Protein AF-A0A6J1BLS9-F1 (afdb_monomer_lite)

InterPro domains:
  IPR009075 Acyl-CoA dehydrogenase/oxidase, C-terminal [PF00441] (68-180)
  IPR036250 Acyl-CoA dehydrogenase-like, C-terminal [SSF47203] (67-180)

pLDDT: mean 87.74, std 16.58, range [29.27, 98.69]

Sequence (228 aa):
GEPALALVALDRAGVTVGPPSGADLRAPVADVTVDGLALDPQAVRTGADVLDHENRAAVAHSLFLDADAVGGASEVIARTVRYCRERSQFGRPIGSFQAIRHRIADASAKVEGARSLLHRSAWGLAAGTAGAEADVVAGRLWSAAAYVSAVQAAVQCHGGMGFTWEQGVHVFYRAALAGRARSAEARSRAALAAHLRSLSADAASPDPTPDGSSSADPELTLVQGGVR

Radius of gyration: 28.01 Å; chains: 1; bounding box: 63×91×64 Å

Organism: NCBI:txid108875

Secondary structure (DSSP, 8-state):
---EEE---TTSTTEEEPPPB-S-TTS-B--EEE-S----GGGEEESHHHHHHHHHHHHHHHHHHHHHHHHHHHHHHHHHHHHHHH-EETTEEGGGSHHHHHHHHHHHHHHHHHHHHHHHHHHHHHHT-TTHHHHHHHHHHHHHHHHHHHHHHHHHHHGGGGGSTTT-HHHHHHHHHHHHHTT-HHHHHHHHHHHHHHHHHHHTSPP---------------PPP---

Foldseek 3Di:
DFDKDADDDCPDPQKDWADWDALQPVDTDTDIGGGPDDDDPVRMDTDPVNVVVVLVVVLVVLLVLLVVLLVLLVVLLVLLCVQQQPDDDPHHRNCPDPVLVVLSVVLVVLSVVLVVLSVVLVVCVVVVHPCSSLSSLVSSLSSLVSLLSSLVSSCVSCPPCSPDVVSPSSSSNSSSVRSNVVSVNVVSVVVSVVVVVVVVVVVPDDDPDPPPPDDDDDDDDDDDDDDD

Structure (mmCIF, N/CA/C/O backbone):
data_AF-A0A6J1BLS9-F1
#
_entry.id   AF-A0A6J1BLS9-F1
#
loop_
_atom_site.group_PDB
_atom_site.id
_atom_site.type_symbol
_atom_site.label_atom_id
_atom_site.label_alt_id
_atom_site.label_comp_id
_atom_site.label_asym_id
_atom_site.label_entity_id
_atom_site.label_seq_id
_atom_site.pdbx_PDB_ins_code
_atom_site.Cartn_x
_atom_site.Cartn_y
_atom_site.Cartn_z
_atom_site.occupancy
_atom_site.B_iso_or_equiv
_atom_site.auth_seq_id
_atom_site.auth_comp_id
_atom_site.auth_asym_id
_atom_site.auth_atom_id
_atom_site.pdbx_PDB_model_num
ATOM 1 N N . GLY A 1 1 ? 28.924 0.816 -19.391 1.00 66.62 1 GLY A N 1
ATOM 2 C CA . GLY A 1 1 ? 28.347 0.011 -20.480 1.00 66.62 1 GLY A CA 1
ATOM 3 C C . GLY A 1 1 ? 27.062 0.662 -20.926 1.00 66.62 1 GLY A C 1
ATOM 4 O O . GLY A 1 1 ? 26.504 1.438 -20.157 1.00 66.62 1 GLY A O 1
ATOM 5 N N . GLU A 1 2 ? 26.631 0.390 -22.150 1.00 85.62 2 GLU A N 1
ATOM 6 C CA . GLU A 1 2 ? 25.301 0.777 -22.629 1.00 85.62 2 GLU A CA 1
ATOM 7 C C . GLU A 1 2 ? 24.214 -0.002 -21.858 1.00 85.62 2 GLU A C 1
ATOM 9 O O . GLU A 1 2 ? 24.472 -1.151 -21.482 1.00 85.62 2 GLU A O 1
ATOM 14 N N . PRO A 1 3 ? 23.037 0.591 -21.572 1.00 88.81 3 PRO A N 1
ATOM 15 C CA . PRO A 1 3 ? 21.921 -0.134 -20.970 1.00 88.81 3 PRO A CA 1
ATOM 16 C C . PRO A 1 3 ? 21.517 -1.338 -21.824 1.00 88.81 3 PRO A C 1
ATOM 18 O O . PRO A 1 3 ? 21.438 -1.243 -23.050 1.00 88.81 3 PRO A O 1
ATOM 21 N N . ALA A 1 4 ? 21.246 -2.463 -21.165 1.00 90.69 4 ALA A N 1
ATOM 22 C CA . ALA A 1 4 ? 20.858 -3.702 -21.819 1.00 90.69 4 ALA A CA 1
ATOM 23 C C . ALA A 1 4 ? 19.775 -4.431 -21.017 1.00 90.69 4 ALA A C 1
ATOM 25 O O . ALA A 1 4 ? 19.802 -4.433 -19.786 1.00 90.69 4 ALA A O 1
ATOM 26 N N . LEU A 1 5 ? 18.845 -5.076 -21.718 1.00 92.06 5 LEU A N 1
ATOM 27 C CA . LEU A 1 5 ? 17.765 -5.871 -21.143 1.00 92.06 5 LEU A CA 1
ATOM 28 C C . LEU A 1 5 ? 17.723 -7.250 -21.804 1.00 92.06 5 LEU A C 1
ATOM 30 O O . LEU A 1 5 ? 17.728 -7.362 -23.029 1.00 92.06 5 LEU A O 1
ATOM 34 N N . ALA A 1 6 ? 17.637 -8.298 -20.991 1.00 91.94 6 ALA A N 1
ATOM 35 C CA . ALA A 1 6 ? 17.496 -9.674 -21.450 1.00 91.94 6 ALA A CA 1
ATOM 36 C C . ALA A 1 6 ? 16.548 -10.451 -20.530 1.00 91.94 6 ALA A C 1
ATOM 38 O O . ALA A 1 6 ? 16.466 -10.180 -19.331 1.00 91.94 6 ALA A O 1
ATOM 39 N N . LEU A 1 7 ? 15.852 -11.440 -21.091 1.00 91.62 7 LEU A N 1
ATOM 40 C CA . LEU A 1 7 ? 15.076 -12.408 -20.318 1.00 91.62 7 LEU A CA 1
ATOM 41 C C . LEU A 1 7 ? 15.958 -13.620 -20.015 1.00 91.62 7 LEU A C 1
ATOM 43 O O . LEU A 1 7 ? 16.478 -14.266 -20.925 1.00 91.62 7 LEU A O 1
ATOM 47 N N . VAL A 1 8 ? 16.123 -13.931 -18.731 1.00 93.62 8 VAL A N 1
ATOM 48 C CA . VAL A 1 8 ? 16.978 -15.025 -18.263 1.00 93.62 8 VAL A CA 1
ATOM 49 C C . VAL A 1 8 ? 16.163 -15.943 -17.359 1.00 93.62 8 VAL A C 1
ATOM 51 O O . VAL A 1 8 ? 15.557 -15.489 -16.392 1.00 93.62 8 VAL A O 1
ATOM 54 N N . ALA A 1 9 ? 16.144 -17.236 -17.682 1.00 92.81 9 ALA A N 1
ATOM 55 C CA . ALA A 1 9 ? 15.527 -18.246 -16.830 1.00 92.81 9 ALA A CA 1
ATOM 56 C C . ALA A 1 9 ? 16.348 -18.428 -15.542 1.00 92.81 9 ALA A C 1
ATOM 58 O O . ALA A 1 9 ? 17.578 -18.481 -15.591 1.00 92.81 9 ALA A O 1
ATOM 59 N N . LEU A 1 10 ? 15.674 -18.508 -14.392 1.00 93.38 10 LEU A N 1
ATOM 60 C CA . LEU A 1 10 ? 16.333 -18.564 -13.079 1.00 93.38 10 LEU A CA 1
ATOM 61 C C . LEU A 1 10 ? 17.048 -19.895 -12.802 1.00 93.38 10 LEU A C 1
ATOM 63 O O . LEU A 1 10 ? 17.897 -19.950 -11.921 1.00 93.38 10 LEU A O 1
ATOM 67 N N . ASP A 1 11 ? 16.713 -20.951 -13.542 1.00 92.50 11 ASP A N 1
ATOM 68 C CA . ASP A 1 11 ? 17.336 -22.278 -13.482 1.00 92.50 11 ASP A CA 1
ATOM 69 C C . ASP A 1 11 ? 18.514 -22.438 -14.462 1.00 92.50 11 ASP A C 1
ATOM 71 O O . ASP A 1 11 ? 19.115 -23.510 -14.564 1.00 92.50 11 ASP A O 1
ATOM 75 N N . ARG A 1 12 ? 18.865 -21.374 -15.194 1.00 93.62 12 ARG A N 1
ATOM 76 C CA . ARG A 1 12 ? 19.952 -21.391 -16.171 1.00 93.62 12 ARG A CA 1
ATOM 77 C C . ARG A 1 12 ? 21.316 -21.469 -15.484 1.00 93.62 12 ARG A C 1
ATOM 79 O O . ARG A 1 12 ? 21.580 -20.777 -14.504 1.00 93.62 12 ARG A O 1
ATOM 86 N N . ALA A 1 13 ? 22.226 -22.254 -16.063 1.00 92.44 13 ALA A N 1
ATOM 87 C CA . ALA A 1 13 ? 23.622 -22.296 -15.629 1.00 92.44 13 ALA A CA 1
ATOM 88 C C . ALA A 1 13 ? 24.245 -20.885 -15.613 1.00 92.44 13 ALA A C 1
ATOM 90 O O . ALA A 1 13 ? 24.070 -20.118 -16.561 1.00 92.44 13 ALA A O 1
ATOM 91 N N . GLY A 1 14 ? 24.961 -20.556 -14.534 1.00 93.00 14 GLY A N 1
ATOM 92 C CA . GLY A 1 14 ? 25.501 -19.213 -14.286 1.00 93.00 14 GLY A CA 1
ATOM 93 C C . GLY A 1 14 ? 24.555 -18.276 -13.523 1.00 93.00 14 GLY A C 1
ATOM 94 O O . GLY A 1 14 ? 24.955 -17.170 -13.171 1.00 93.00 14 GLY A O 1
ATOM 95 N N . VAL A 1 15 ? 23.322 -18.703 -13.219 1.00 96.69 15 VAL A N 1
ATOM 96 C CA . VAL A 1 15 ? 22.393 -17.982 -12.336 1.00 96.69 15 VAL A CA 1
ATOM 97 C C . VAL A 1 15 ? 22.278 -18.723 -11.009 1.00 96.69 15 VAL A C 1
ATOM 99 O O . VAL A 1 15 ? 22.009 -19.919 -10.970 1.00 96.69 15 VAL A O 1
ATOM 102 N N . THR A 1 16 ? 22.480 -18.004 -9.906 1.00 96.50 16 THR A N 1
ATOM 103 C CA . THR A 1 16 ? 22.268 -18.516 -8.548 1.00 96.50 16 THR A CA 1
ATOM 104 C C . THR A 1 16 ? 21.234 -17.658 -7.840 1.00 96.50 16 THR A C 1
ATOM 106 O O . THR A 1 16 ? 21.397 -16.442 -7.738 1.00 96.50 16 THR A O 1
ATOM 109 N N . VAL A 1 17 ? 20.183 -18.295 -7.323 1.00 96.62 17 VAL A N 1
ATOM 110 C CA . VAL A 1 17 ? 19.167 -17.643 -6.490 1.00 96.62 17 VAL A CA 1
ATOM 111 C C . VAL A 1 17 ? 19.426 -18.012 -5.033 1.00 96.62 17 VAL A C 1
ATOM 113 O O . VAL A 1 17 ? 19.456 -19.190 -4.678 1.00 96.62 17 VAL A O 1
ATOM 116 N N . GLY A 1 18 ? 19.644 -17.001 -4.195 1.00 95.69 18 GLY A N 1
ATOM 117 C CA . GLY A 1 18 ? 19.826 -17.168 -2.758 1.00 95.69 18 GLY A CA 1
ATOM 118 C C . GLY A 1 18 ? 18.546 -17.620 -2.040 1.00 95.69 18 GLY A C 1
ATOM 119 O O . GLY A 1 18 ? 17.465 -17.671 -2.634 1.00 95.69 18 GLY A O 1
ATOM 120 N N . PRO A 1 19 ? 18.632 -17.945 -0.739 1.00 95.31 19 PRO A N 1
ATOM 121 C CA . PRO A 1 19 ? 17.454 -18.294 0.043 1.00 95.31 19 PRO A CA 1
ATOM 122 C C . PRO A 1 19 ? 16.461 -17.119 0.106 1.00 95.31 19 PRO A C 1
ATOM 124 O O . PRO A 1 19 ? 16.877 -15.955 0.132 1.00 95.31 19 PRO A O 1
ATOM 127 N N . PRO A 1 20 ? 15.147 -17.397 0.176 1.00 92.25 20 PRO A N 1
ATOM 128 C CA . PRO A 1 20 ? 14.151 -16.350 0.330 1.00 92.25 20 PRO A CA 1
ATOM 129 C C . PRO A 1 20 ? 14.346 -15.607 1.657 1.00 92.25 20 PRO A C 1
ATOM 131 O O . PRO A 1 20 ? 14.598 -16.195 2.709 1.00 92.25 20 PRO A O 1
ATOM 134 N N . SER A 1 21 ? 14.182 -14.295 1.598 1.00 90.31 21 SER A N 1
ATOM 135 C CA . SER A 1 21 ? 14.330 -13.348 2.695 1.00 90.31 21 SER A CA 1
ATOM 136 C C . SER A 1 21 ? 13.234 -12.274 2.622 1.00 90.31 21 SER A C 1
ATOM 138 O O . SER A 1 21 ? 12.336 -12.319 1.775 1.00 90.31 21 SER A O 1
ATOM 140 N N . GLY A 1 22 ? 13.292 -11.292 3.521 1.00 88.12 22 GLY A N 1
ATOM 141 C CA . GLY A 1 22 ? 12.403 -10.133 3.507 1.00 88.12 22 GLY A CA 1
ATOM 142 C C . GLY A 1 22 ? 11.330 -10.141 4.593 1.00 88.12 22 GLY A C 1
ATOM 143 O O . GLY A 1 22 ? 10.953 -11.162 5.169 1.00 88.12 22 GLY A O 1
ATOM 144 N N . ALA A 1 23 ? 10.844 -8.938 4.902 1.00 87.69 23 ALA A N 1
ATOM 145 C CA . ALA A 1 23 ? 9.869 -8.750 5.964 1.00 87.69 23 ALA A CA 1
ATOM 146 C C . ALA A 1 23 ? 8.463 -9.211 5.553 1.00 87.69 23 ALA A C 1
ATOM 148 O O . ALA A 1 23 ? 7.780 -9.786 6.390 1.00 87.69 23 ALA A O 1
ATOM 149 N N . ASP A 1 24 ? 8.010 -9.002 4.315 1.00 91.56 24 ASP A N 1
ATOM 150 C CA . ASP A 1 24 ? 6.664 -9.419 3.889 1.00 91.56 24 ASP A CA 1
ATOM 151 C C . ASP A 1 24 ? 6.616 -10.918 3.573 1.00 91.56 24 ASP A C 1
ATOM 153 O O . ASP A 1 24 ? 7.199 -11.375 2.594 1.00 91.56 24 ASP A O 1
ATOM 157 N N . LEU A 1 25 ? 5.877 -11.677 4.384 1.00 85.56 25 LEU A N 1
ATOM 158 C CA . LEU A 1 25 ? 5.730 -13.126 4.220 1.00 85.56 25 LEU A CA 1
ATOM 159 C C . LEU A 1 25 ? 4.969 -13.524 2.950 1.00 85.56 25 LEU A C 1
ATOM 161 O O . LEU A 1 25 ? 5.080 -14.662 2.510 1.00 85.56 25 LEU A O 1
ATOM 165 N N . ARG A 1 26 ? 4.185 -12.610 2.371 1.00 87.19 26 ARG A N 1
ATOM 166 C CA . ARG A 1 26 ? 3.407 -12.868 1.149 1.00 87.19 26 ARG A CA 1
ATOM 167 C C . ARG A 1 26 ? 4.246 -12.708 -0.117 1.00 87.19 26 ARG A C 1
ATOM 169 O O . ARG A 1 26 ? 3.853 -13.188 -1.173 1.00 87.19 26 ARG A O 1
ATOM 176 N N . ALA A 1 27 ? 5.354 -11.978 -0.014 1.00 87.50 27 ALA A N 1
ATOM 177 C CA . ALA A 1 27 ? 6.182 -11.564 -1.137 1.00 87.50 27 ALA A CA 1
ATOM 178 C C . ALA A 1 27 ? 7.666 -11.647 -0.741 1.00 87.50 27 ALA A C 1
ATOM 180 O O . ALA A 1 27 ? 8.298 -10.597 -0.539 1.00 87.50 27 ALA A O 1
ATOM 181 N N . PRO A 1 28 ? 8.202 -12.875 -0.579 1.00 87.94 28 PRO A N 1
ATOM 182 C CA . PRO A 1 28 ? 9.612 -13.074 -0.275 1.00 87.94 28 PRO A CA 1
ATOM 183 C C . PRO A 1 28 ? 10.488 -12.515 -1.401 1.00 87.94 28 PRO A C 1
ATOM 185 O O . PRO A 1 28 ? 10.100 -12.505 -2.569 1.00 87.94 28 PRO A O 1
ATOM 188 N N . VAL A 1 29 ? 11.678 -12.050 -1.034 1.00 91.12 29 VAL A N 1
ATOM 189 C CA . VAL A 1 29 ? 12.699 -11.548 -1.961 1.00 91.12 29 VAL A CA 1
ATOM 190 C C . VAL A 1 29 ? 13.963 -12.386 -1.825 1.00 91.12 29 VAL A C 1
ATOM 192 O O . VAL A 1 29 ? 14.242 -12.904 -0.749 1.00 91.12 29 VAL A O 1
ATOM 195 N N . ALA A 1 30 ? 14.733 -12.527 -2.894 1.00 93.44 30 ALA A N 1
ATOM 196 C CA . ALA A 1 30 ? 15.986 -13.270 -2.876 1.00 93.44 30 ALA A CA 1
ATOM 197 C C . ALA A 1 30 ? 17.060 -12.493 -3.632 1.00 93.44 30 ALA A C 1
ATOM 199 O O . ALA A 1 30 ? 16.758 -11.819 -4.620 1.00 93.44 30 ALA A O 1
ATOM 200 N N . ASP A 1 31 ? 18.301 -12.616 -3.172 1.00 94.62 31 ASP A N 1
ATOM 201 C CA . ASP A 1 31 ? 19.451 -12.133 -3.922 1.00 94.62 31 ASP A CA 1
ATOM 202 C C . ASP A 1 31 ? 19.682 -13.053 -5.123 1.00 94.62 31 ASP A C 1
ATOM 204 O O . ASP A 1 31 ? 19.670 -14.281 -4.996 1.00 94.62 31 ASP A O 1
ATOM 208 N N . VAL A 1 32 ? 19.885 -12.457 -6.296 1.00 95.38 32 VAL A N 1
ATOM 209 C CA . VAL A 1 32 ? 20.190 -13.182 -7.532 1.00 95.38 32 VAL A CA 1
ATOM 210 C C . VAL A 1 32 ? 21.593 -12.796 -7.969 1.00 95.38 32 VAL A C 1
ATOM 212 O O . VAL A 1 32 ? 21.879 -11.621 -8.193 1.00 95.38 32 VAL A O 1
ATOM 215 N N . THR A 1 33 ? 22.476 -13.784 -8.077 1.00 95.75 33 THR A N 1
ATOM 216 C CA . THR A 1 33 ? 23.830 -13.614 -8.616 1.00 95.75 33 THR A CA 1
ATOM 217 C C . THR A 1 33 ? 23.892 -14.211 -10.011 1.00 95.75 33 THR A C 1
ATOM 219 O O . THR A 1 33 ? 23.430 -15.329 -10.236 1.00 95.75 33 THR A O 1
ATOM 222 N N . VAL A 1 34 ? 24.466 -13.456 -10.943 1.00 95.12 34 VAL A N 1
ATOM 223 C CA . VAL A 1 34 ? 24.703 -13.888 -12.319 1.00 95.12 34 VAL A CA 1
ATOM 224 C C . VAL A 1 34 ? 26.204 -13.822 -12.571 1.00 95.12 34 VAL A C 1
ATOM 226 O O . VAL A 1 34 ? 26.786 -12.743 -12.477 1.00 95.12 34 VAL A O 1
ATOM 229 N N . ASP A 1 35 ? 26.819 -14.962 -12.872 1.00 94.50 35 ASP A N 1
ATOM 230 C CA . ASP A 1 35 ? 28.253 -15.081 -13.139 1.00 94.50 35 ASP A CA 1
ATOM 231 C C . ASP A 1 35 ? 28.509 -16.006 -14.337 1.00 94.50 35 ASP A C 1
ATOM 233 O O . ASP A 1 35 ? 27.868 -17.046 -14.490 1.00 94.50 35 ASP A O 1
ATOM 237 N N . GLY A 1 36 ? 29.419 -15.600 -15.224 1.00 89.88 36 GLY A N 1
ATOM 238 C CA . GLY A 1 36 ? 29.783 -16.365 -16.423 1.00 89.88 36 GLY A CA 1
ATOM 239 C C . GLY A 1 36 ? 28.638 -16.642 -17.411 1.00 89.88 36 GLY A C 1
ATOM 240 O O . GLY A 1 36 ? 28.756 -17.541 -18.244 1.00 89.88 36 GLY A O 1
ATOM 241 N N . LEU A 1 37 ? 27.521 -15.908 -17.337 1.00 91.50 37 LEU A N 1
ATOM 242 C CA . LEU A 1 37 ? 26.350 -16.156 -18.177 1.00 91.50 37 LEU A CA 1
ATOM 243 C C . LEU A 1 37 ? 26.584 -15.697 -19.625 1.00 91.50 37 LEU A C 1
ATOM 245 O O . LEU A 1 37 ? 26.607 -14.502 -19.918 1.00 91.50 37 LEU A O 1
ATOM 249 N N . ALA A 1 38 ? 26.678 -16.655 -20.547 1.00 89.88 38 ALA A N 1
ATOM 250 C CA . ALA A 1 38 ? 26.696 -16.381 -21.979 1.00 89.88 38 ALA A CA 1
ATOM 251 C C . ALA A 1 38 ? 25.265 -16.235 -22.526 1.00 89.88 38 ALA A C 1
ATOM 253 O O . ALA A 1 38 ? 24.444 -17.156 -22.428 1.00 89.88 38 ALA A O 1
ATOM 254 N N . LEU A 1 39 ? 24.980 -15.079 -23.127 1.00 91.19 39 LEU A N 1
ATOM 255 C CA . LEU A 1 39 ? 23.724 -14.780 -23.811 1.00 91.19 39 LEU A CA 1
ATOM 256 C C . LEU A 1 39 ? 23.962 -14.656 -25.316 1.00 91.19 39 LEU A C 1
ATOM 258 O O . LEU A 1 39 ? 25.000 -14.159 -25.747 1.00 91.19 39 LEU A O 1
ATOM 262 N N . ASP A 1 40 ? 22.985 -15.097 -26.105 1.00 90.94 40 ASP A N 1
ATOM 263 C CA . ASP A 1 40 ? 22.945 -14.795 -27.534 1.00 90.94 40 ASP A CA 1
ATOM 264 C C . ASP A 1 40 ? 22.785 -13.271 -27.702 1.00 90.94 40 ASP A C 1
ATOM 266 O O . ASP A 1 40 ? 21.854 -12.715 -27.109 1.00 90.94 40 ASP A O 1
ATOM 270 N N . PRO A 1 41 ? 23.641 -12.579 -28.479 1.00 89.88 41 PRO A N 1
ATOM 271 C CA . PRO A 1 41 ? 23.478 -11.154 -28.756 1.00 89.88 41 PRO A CA 1
ATOM 272 C C . PRO A 1 41 ? 22.086 -10.783 -29.284 1.00 89.88 41 PRO A C 1
ATOM 274 O O . PRO A 1 41 ? 21.600 -9.697 -28.989 1.00 89.88 41 PRO A O 1
ATOM 277 N N . GLN A 1 42 ? 21.409 -11.681 -30.010 1.00 90.25 42 GLN A N 1
ATOM 278 C CA . GLN A 1 42 ? 20.042 -11.453 -30.492 1.00 90.25 42 GLN A CA 1
ATOM 279 C C . GLN A 1 42 ? 18.983 -11.524 -29.380 1.00 90.25 42 GLN A C 1
ATOM 281 O O . GLN A 1 42 ? 17.877 -11.013 -29.548 1.00 90.25 42 GLN A O 1
ATOM 286 N N . ALA A 1 43 ? 19.307 -12.134 -28.237 1.00 89.56 43 ALA A N 1
ATOM 287 C CA . ALA A 1 43 ? 18.442 -12.206 -27.060 1.00 89.56 43 ALA A CA 1
ATOM 288 C C . ALA A 1 43 ? 18.621 -11.012 -26.102 1.00 89.56 43 ALA A C 1
ATOM 290 O O . ALA A 1 43 ? 17.947 -10.947 -25.071 1.00 89.56 43 ALA A O 1
ATOM 291 N N . VAL A 1 44 ? 19.521 -10.076 -2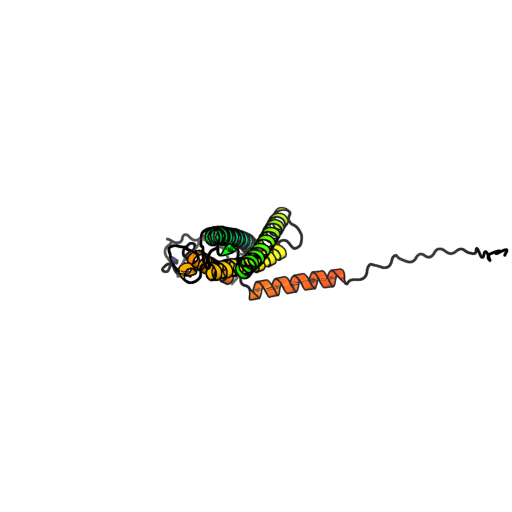6.424 1.00 92.12 44 VAL A N 1
ATOM 292 C CA . VAL A 1 44 ? 19.801 -8.880 -25.627 1.00 92.12 44 VAL A CA 1
ATOM 293 C C . VAL A 1 44 ? 19.307 -7.652 -26.379 1.00 92.12 44 VAL A C 1
ATOM 295 O O . VAL A 1 44 ? 19.730 -7.376 -27.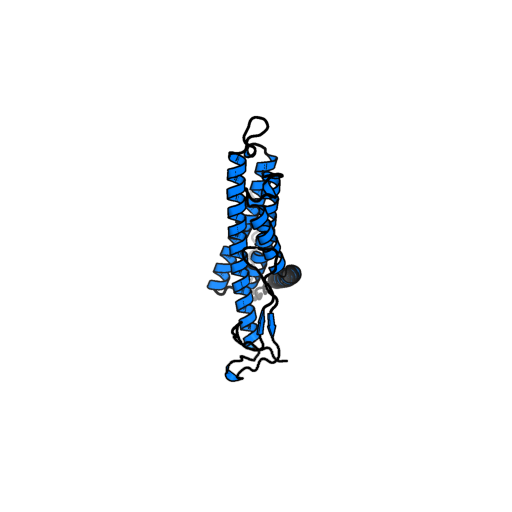498 1.00 92.12 44 VAL A O 1
ATOM 298 N N . ARG A 1 45 ? 18.421 -6.879 -25.750 1.00 90.56 45 ARG A N 1
ATOM 299 C CA . ARG A 1 45 ? 18.055 -5.546 -26.236 1.00 90.56 45 ARG A CA 1
ATOM 300 C C . ARG A 1 45 ? 19.028 -4.529 -25.661 1.00 90.56 45 ARG A C 1
ATOM 302 O O . ARG A 1 45 ? 19.215 -4.502 -24.450 1.00 90.56 45 ARG A O 1
ATOM 309 N N . THR A 1 46 ? 19.609 -3.695 -26.510 1.00 90.69 46 THR A N 1
ATOM 310 C CA . THR A 1 46 ? 20.466 -2.562 -26.134 1.00 90.69 46 THR A CA 1
ATOM 311 C C . THR A 1 46 ? 19.910 -1.286 -26.752 1.00 90.69 46 THR A C 1
ATOM 313 O O . THR A 1 46 ? 19.135 -1.358 -27.705 1.00 90.69 46 THR A O 1
ATOM 316 N N . GLY A 1 47 ? 20.311 -0.130 -26.231 1.00 87.31 47 GLY A N 1
ATOM 317 C CA . GLY A 1 47 ? 19.893 1.163 -26.766 1.00 87.31 47 GLY A CA 1
ATOM 318 C C . GLY A 1 47 ? 19.186 2.045 -25.749 1.00 87.31 47 GLY A C 1
ATOM 319 O O . GLY A 1 47 ? 18.857 1.642 -24.632 1.00 87.31 47 GLY A O 1
ATOM 320 N N . ALA A 1 48 ? 18.940 3.291 -26.152 1.00 81.50 48 ALA A N 1
ATOM 321 C CA . ALA A 1 48 ? 18.240 4.272 -25.327 1.00 81.50 48 ALA A CA 1
ATOM 322 C C . ALA A 1 48 ? 16.764 3.900 -25.062 1.00 81.50 48 ALA A C 1
ATOM 324 O O . ALA A 1 48 ? 16.207 4.311 -24.046 1.00 81.50 48 ALA A O 1
ATOM 325 N N . ASP A 1 49 ? 16.141 3.093 -25.930 1.00 87.62 49 ASP A N 1
ATOM 326 C CA . ASP A 1 49 ? 14.762 2.603 -25.781 1.00 87.62 49 ASP A CA 1
ATOM 327 C C . ASP A 1 49 ? 14.593 1.628 -24.604 1.00 87.62 49 ASP A C 1
ATOM 329 O O . ASP A 1 49 ? 13.488 1.481 -24.073 1.00 87.62 49 ASP A O 1
ATOM 333 N N . VAL A 1 50 ? 15.681 0.983 -24.167 1.00 91.12 50 VAL A N 1
ATOM 334 C CA . VAL A 1 50 ? 15.688 0.098 -22.995 1.00 91.12 50 VAL A CA 1
ATOM 335 C C . VAL A 1 50 ? 15.311 0.865 -21.730 1.00 91.12 50 VAL A C 1
ATOM 337 O O . VAL A 1 50 ? 14.505 0.376 -20.941 1.00 91.12 50 VAL A O 1
ATOM 340 N N . LEU A 1 51 ? 15.836 2.081 -21.558 1.00 88.19 51 LEU A N 1
ATOM 341 C CA . LEU A 1 51 ? 15.541 2.913 -20.388 1.00 88.19 51 LEU A CA 1
ATOM 342 C C . LEU A 1 51 ? 14.083 3.389 -20.374 1.00 88.19 51 LEU A C 1
ATOM 344 O O . LEU A 1 51 ? 13.477 3.459 -19.308 1.00 88.19 51 LEU A O 1
ATOM 348 N N . ASP A 1 52 ? 13.497 3.671 -21.543 1.00 88.19 52 ASP A N 1
ATOM 349 C CA . ASP A 1 52 ? 12.069 4.000 -21.653 1.00 88.19 52 ASP A CA 1
ATOM 350 C C . ASP A 1 52 ? 11.189 2.804 -21.260 1.00 88.19 52 ASP A C 1
ATOM 352 O O . ASP A 1 52 ? 10.257 2.938 -20.463 1.00 88.19 52 ASP A O 1
ATOM 356 N N . HIS A 1 53 ? 11.529 1.603 -21.742 1.00 88.69 53 HIS A N 1
ATOM 357 C CA . HIS A 1 53 ? 10.846 0.374 -21.333 1.00 88.69 53 HIS A CA 1
ATOM 358 C C . HIS A 1 53 ? 10.953 0.125 -19.828 1.00 88.69 53 HIS A C 1
ATOM 360 O O . HIS A 1 53 ? 9.952 -0.216 -19.194 1.00 88.69 53 HIS A O 1
ATOM 366 N N . GLU A 1 54 ? 12.144 0.301 -19.254 1.00 88.12 54 GLU A N 1
ATOM 367 C CA . GLU A 1 54 ? 12.369 0.166 -17.817 1.00 88.12 54 GLU A CA 1
ATOM 368 C C . GLU A 1 54 ? 11.528 1.178 -17.029 1.00 88.12 54 GLU A C 1
ATOM 370 O O . GLU A 1 54 ? 10.847 0.792 -16.076 1.00 88.12 54 GLU A O 1
ATOM 375 N N . ASN A 1 55 ? 11.491 2.444 -17.461 1.00 87.38 55 ASN A N 1
ATOM 376 C CA . ASN A 1 55 ? 10.682 3.477 -16.815 1.00 87.38 55 ASN A CA 1
ATOM 377 C C . ASN A 1 55 ? 9.189 3.124 -16.855 1.00 87.38 55 ASN A C 1
ATOM 379 O O . ASN A 1 55 ? 8.521 3.111 -15.820 1.00 87.38 55 ASN A O 1
ATOM 383 N N . ARG A 1 56 ? 8.665 2.741 -18.024 1.00 89.19 56 ARG A N 1
ATOM 384 C CA . ARG A 1 56 ? 7.259 2.334 -18.174 1.00 89.19 56 ARG A CA 1
ATOM 385 C C . ARG A 1 56 ? 6.911 1.130 -17.300 1.00 89.19 56 ARG A C 1
ATOM 387 O O . ARG A 1 56 ? 5.847 1.111 -16.675 1.00 89.19 56 ARG A O 1
ATOM 394 N N . ALA A 1 57 ? 7.803 0.143 -17.219 1.00 91.12 57 ALA A N 1
ATOM 395 C CA . ALA A 1 57 ? 7.632 -1.010 -16.342 1.00 91.12 57 ALA A CA 1
ATOM 396 C C . ALA A 1 57 ? 7.645 -0.603 -14.859 1.00 91.12 57 ALA A C 1
ATOM 398 O O . ALA A 1 57 ? 6.797 -1.063 -14.092 1.00 91.12 57 ALA A O 1
ATOM 399 N N . ALA A 1 58 ? 8.546 0.294 -14.453 1.00 89.62 58 ALA A N 1
ATOM 400 C CA . ALA A 1 58 ? 8.632 0.803 -13.087 1.00 89.62 58 ALA A CA 1
ATOM 401 C C . ALA A 1 58 ? 7.390 1.617 -12.681 1.00 89.62 58 ALA A C 1
ATOM 403 O O . ALA A 1 58 ? 6.893 1.473 -11.558 1.00 89.62 58 ALA A O 1
ATOM 404 N N . VAL A 1 59 ? 6.848 2.428 -13.593 1.00 92.38 59 VAL A N 1
ATOM 405 C CA . VAL A 1 59 ? 5.603 3.185 -13.395 1.00 92.38 59 VAL A CA 1
ATOM 406 C C . VAL A 1 59 ? 4.415 2.234 -13.240 1.00 92.38 59 VAL A C 1
ATOM 408 O O . VAL A 1 59 ? 3.675 2.330 -12.258 1.00 92.38 59 VAL A O 1
ATOM 411 N N . ALA A 1 60 ? 4.264 1.257 -14.139 1.00 93.25 60 ALA A N 1
ATOM 412 C CA . ALA A 1 60 ? 3.206 0.252 -14.034 1.00 93.25 60 ALA A CA 1
ATOM 413 C C . ALA A 1 60 ? 3.321 -0.561 -12.732 1.00 93.25 60 ALA A C 1
ATOM 415 O O . ALA A 1 60 ? 2.336 -0.749 -12.018 1.00 93.25 60 ALA A O 1
ATOM 416 N N . HIS A 1 61 ? 4.534 -0.988 -12.370 1.00 92.94 61 HIS A N 1
ATOM 417 C CA . HIS A 1 61 ? 4.790 -1.685 -11.113 1.00 92.94 61 HIS A CA 1
ATOM 418 C C . HIS A 1 61 ? 4.417 -0.831 -9.892 1.00 92.94 61 HIS A C 1
ATOM 420 O O . HIS A 1 61 ? 3.786 -1.326 -8.958 1.00 92.94 61 HIS A O 1
ATOM 426 N N . SER A 1 62 ? 4.741 0.463 -9.914 1.00 93.94 62 SER A N 1
ATOM 427 C CA . SER A 1 62 ? 4.395 1.396 -8.838 1.00 93.94 62 SER A CA 1
ATOM 428 C C . SER A 1 62 ? 2.885 1.541 -8.657 1.00 93.94 62 SER A C 1
ATOM 430 O O . SER A 1 62 ? 2.424 1.569 -7.516 1.00 93.94 62 SER A O 1
ATOM 432 N N . LEU A 1 63 ? 2.114 1.551 -9.750 1.00 95.94 63 LEU A N 1
ATOM 433 C CA . LEU A 1 63 ? 0.650 1.542 -9.705 1.00 95.94 63 LEU A CA 1
ATOM 434 C C . LEU A 1 63 ? 0.103 0.251 -9.069 1.00 95.94 63 LEU A C 1
ATOM 436 O O . LEU A 1 63 ? -0.820 0.301 -8.257 1.00 95.94 63 LEU A O 1
ATOM 440 N N . PHE A 1 64 ? 0.683 -0.913 -9.378 1.00 95.44 64 PHE A N 1
ATOM 441 C CA . PHE A 1 64 ? 0.274 -2.171 -8.739 1.00 95.44 64 PHE A CA 1
ATOM 442 C C . PHE A 1 64 ? 0.596 -2.202 -7.241 1.00 95.44 64 PHE A C 1
ATOM 444 O O . PHE A 1 64 ? -0.217 -2.675 -6.446 1.00 95.44 64 PHE A O 1
ATOM 451 N N . LEU A 1 65 ? 1.750 -1.667 -6.833 1.00 94.31 65 LEU A N 1
ATOM 452 C CA . LEU A 1 65 ? 2.092 -1.526 -5.414 1.00 94.31 65 LEU A CA 1
ATOM 453 C C . LEU A 1 65 ? 1.160 -0.548 -4.686 1.00 94.31 65 LEU A C 1
ATOM 455 O O . LEU A 1 65 ? 0.870 -0.747 -3.506 1.00 94.31 65 LEU A O 1
ATOM 459 N N . ASP A 1 66 ? 0.702 0.499 -5.373 1.00 96.38 66 ASP A N 1
ATOM 460 C CA . ASP A 1 66 ? -0.313 1.421 -4.866 1.00 96.38 66 ASP A CA 1
ATOM 461 C C . ASP A 1 66 ? -1.638 0.679 -4.605 1.00 96.38 66 ASP A C 1
ATOM 463 O O . ASP A 1 66 ? -2.183 0.726 -3.499 1.00 96.38 66 ASP A O 1
ATOM 467 N N . ALA A 1 67 ? -2.084 -0.132 -5.568 1.00 97.69 67 ALA A N 1
ATOM 468 C CA . ALA A 1 67 ? -3.273 -0.969 -5.427 1.00 97.69 67 ALA A CA 1
ATOM 469 C C . ALA A 1 67 ? -3.178 -1.995 -4.276 1.00 97.69 67 ALA A C 1
ATOM 471 O O . ALA A 1 67 ? -4.124 -2.094 -3.488 1.00 97.69 67 ALA A O 1
ATOM 472 N N . ASP A 1 68 ? -2.055 -2.717 -4.121 1.00 96.50 68 ASP A N 1
ATOM 473 C CA . ASP A 1 68 ? -1.846 -3.645 -2.985 1.00 96.50 68 ASP A CA 1
ATOM 474 C C . ASP A 1 68 ? -1.897 -2.897 -1.646 1.00 96.50 68 ASP A C 1
ATOM 476 O O . ASP A 1 68 ? -2.533 -3.358 -0.696 1.00 96.50 68 ASP A O 1
ATOM 480 N N . ALA A 1 69 ? -1.294 -1.704 -1.571 1.00 97.50 69 ALA A N 1
ATOM 481 C CA . ALA A 1 69 ? -1.310 -0.896 -0.358 1.00 97.50 69 ALA A CA 1
ATOM 482 C C . ALA A 1 69 ? -2.724 -0.415 0.004 1.00 97.50 69 ALA A C 1
ATOM 484 O O . ALA A 1 69 ? -3.129 -0.536 1.162 1.00 97.50 69 ALA A O 1
ATOM 485 N N . VAL A 1 70 ? -3.499 0.081 -0.966 1.00 98.62 70 VAL A N 1
ATOM 486 C CA . VAL A 1 70 ? -4.898 0.491 -0.751 1.00 98.62 70 VAL A CA 1
ATOM 487 C C . VAL A 1 70 ? -5.753 -0.699 -0.312 1.00 98.62 70 VAL A C 1
ATOM 489 O O . VAL A 1 70 ? -6.521 -0.581 0.648 1.00 98.62 70 VAL A O 1
ATOM 492 N N . GLY A 1 71 ? -5.609 -1.852 -0.969 1.00 98.38 71 GLY A N 1
ATOM 493 C CA . GLY A 1 71 ? -6.338 -3.075 -0.627 1.00 98.38 71 GLY A CA 1
ATOM 494 C C . GLY A 1 71 ? -6.015 -3.569 0.783 1.00 98.38 71 GLY A C 1
ATOM 495 O O . GLY A 1 71 ? -6.918 -3.744 1.604 1.00 98.38 71 GLY A O 1
ATOM 496 N N . GLY A 1 72 ? -4.727 -3.712 1.100 1.00 97.75 72 GLY A N 1
ATOM 497 C CA . GLY A 1 72 ? -4.266 -4.146 2.417 1.00 97.75 72 GLY A CA 1
ATOM 498 C C . GLY A 1 72 ? -4.672 -3.190 3.542 1.00 97.75 72 GLY A C 1
ATOM 499 O O . GLY A 1 72 ? -5.115 -3.633 4.605 1.00 97.75 72 GLY A O 1
ATOM 500 N N . ALA A 1 73 ? -4.594 -1.878 3.302 1.00 98.56 73 ALA A N 1
ATOM 501 C CA . ALA A 1 73 ? -5.018 -0.868 4.266 1.00 98.56 73 ALA A CA 1
ATOM 502 C C . ALA A 1 73 ? -6.537 -0.885 4.504 1.00 98.56 73 ALA A C 1
ATOM 504 O O . ALA A 1 73 ? -6.990 -0.754 5.642 1.00 98.56 73 ALA A O 1
ATOM 505 N N . SER A 1 74 ? -7.326 -1.087 3.445 1.00 98.62 74 SER A N 1
ATOM 506 C CA . SER A 1 74 ? -8.786 -1.204 3.543 1.00 98.62 74 SER A CA 1
ATOM 507 C C . SER A 1 74 ? -9.185 -2.425 4.373 1.00 98.62 74 SER A C 1
ATOM 509 O O . SER A 1 74 ? -10.007 -2.323 5.284 1.00 98.62 74 SER A O 1
ATOM 511 N N . GLU A 1 75 ? -8.559 -3.570 4.102 1.00 98.19 75 GLU A N 1
ATOM 512 C CA . GLU A 1 75 ? -8.859 -4.826 4.787 1.00 98.19 75 GLU A CA 1
ATOM 513 C C . GLU A 1 75 ? -8.484 -4.773 6.274 1.00 98.19 75 GLU A C 1
ATOM 515 O O . GLU A 1 75 ? -9.285 -5.153 7.132 1.00 98.19 75 GLU A O 1
ATOM 520 N N . VAL A 1 76 ? -7.297 -4.254 6.616 1.00 98.00 76 VAL A N 1
ATOM 521 C CA . VAL A 1 76 ? -6.884 -4.165 8.025 1.00 98.00 76 VAL A CA 1
ATOM 522 C C . VAL A 1 76 ? -7.794 -3.218 8.818 1.00 98.00 76 VAL A C 1
ATOM 524 O O . VAL A 1 76 ? -8.131 -3.513 9.968 1.00 98.00 76 VAL A O 1
ATOM 527 N N . ILE A 1 77 ? -8.270 -2.126 8.207 1.00 98.44 77 ILE A N 1
ATOM 528 C CA . ILE A 1 77 ? -9.269 -1.238 8.817 1.00 98.44 77 ILE A CA 1
ATOM 529 C C . ILE A 1 77 ? -10.595 -1.971 9.014 1.00 98.44 77 ILE A C 1
ATOM 531 O O . ILE A 1 77 ? -11.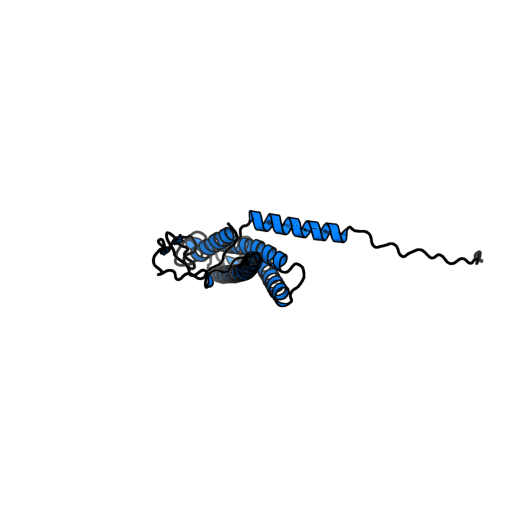138 -1.938 10.118 1.00 98.44 77 ILE A O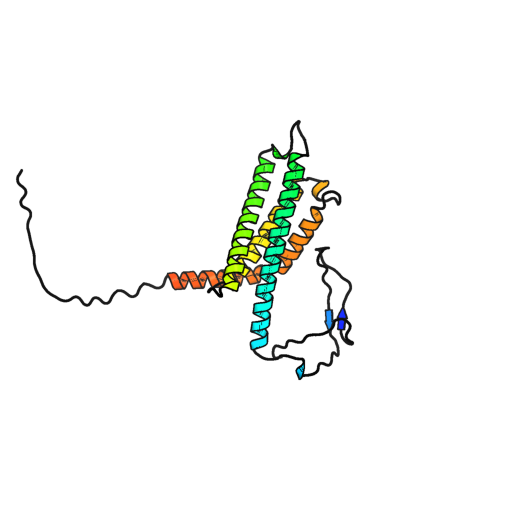 1
ATOM 535 N N . ALA A 1 78 ? -11.095 -2.677 7.997 1.00 98.31 78 ALA A N 1
ATOM 536 C CA . ALA A 1 78 ? -12.356 -3.410 8.084 1.00 98.31 78 ALA A CA 1
ATOM 537 C C . ALA A 1 78 ? -12.335 -4.467 9.203 1.00 98.31 78 ALA A C 1
ATOM 539 O O . ALA A 1 78 ? -13.270 -4.543 10.010 1.00 98.31 78 ALA A O 1
ATOM 540 N N . ARG A 1 79 ? -11.240 -5.232 9.314 1.00 97.56 79 ARG A N 1
ATOM 541 C CA . ARG A 1 79 ? -11.026 -6.189 10.414 1.00 97.56 79 ARG A CA 1
ATOM 542 C C . ARG A 1 79 ? -10.966 -5.498 11.769 1.00 97.56 79 ARG A C 1
ATOM 544 O O . ARG A 1 79 ? -11.629 -5.935 12.706 1.00 97.56 79 ARG A O 1
ATOM 551 N N . THR A 1 80 ? -10.241 -4.386 11.859 1.00 97.69 80 THR A N 1
ATOM 552 C CA . THR A 1 80 ? -10.128 -3.607 13.100 1.00 97.69 80 THR A CA 1
ATOM 553 C C . THR A 1 80 ? -11.479 -3.066 13.553 1.00 97.69 80 THR A C 1
ATOM 555 O O . THR A 1 80 ? -11.813 -3.148 14.731 1.00 97.69 80 THR A O 1
ATOM 558 N N . VAL A 1 81 ? -12.291 -2.544 12.633 1.00 98.06 81 VAL A N 1
ATOM 559 C CA . VAL A 1 81 ? -13.644 -2.064 12.940 1.00 98.06 81 VAL A CA 1
ATOM 560 C C . VAL A 1 81 ? -14.510 -3.196 13.484 1.00 98.06 81 VAL A C 1
ATOM 562 O O . VAL A 1 81 ? -15.215 -2.989 14.472 1.00 98.06 81 VAL A O 1
ATOM 565 N N . ARG A 1 82 ? -14.445 -4.388 12.876 1.00 97.38 82 ARG A N 1
ATOM 566 C CA . ARG A 1 82 ? -15.162 -5.577 13.357 1.00 97.38 82 ARG A CA 1
ATOM 567 C C . ARG A 1 82 ? -14.735 -5.941 14.778 1.00 97.38 82 ARG A C 1
ATOM 569 O O . ARG A 1 82 ? -15.580 -5.968 15.670 1.00 97.38 82 ARG A O 1
ATOM 576 N N . TYR A 1 83 ? -13.431 -6.077 15.009 1.00 96.56 83 TYR A N 1
ATOM 577 C CA . TYR A 1 83 ? -12.872 -6.348 16.333 1.00 96.56 83 TYR A CA 1
ATOM 578 C C . TYR A 1 83 ? -13.330 -5.316 17.376 1.00 96.56 83 TYR A C 1
ATOM 580 O O . TYR A 1 83 ? -13.784 -5.674 18.462 1.00 96.56 83 TYR A O 1
ATOM 588 N N . CYS A 1 84 ? -13.297 -4.025 17.037 1.00 97.31 84 CYS A N 1
ATOM 589 C CA . CYS A 1 84 ? -13.709 -2.956 17.943 1.00 97.31 84 CYS A CA 1
ATOM 590 C C . CYS A 1 84 ? -15.209 -2.961 18.279 1.00 97.31 84 CYS A C 1
ATOM 592 O O . CYS A 1 84 ? -15.603 -2.405 19.307 1.00 97.31 84 CYS A O 1
ATOM 594 N N . ARG A 1 85 ? -16.054 -3.545 17.423 1.00 97.44 85 ARG A N 1
ATOM 595 C CA . ARG A 1 85 ? -17.494 -3.703 17.679 1.00 97.44 85 ARG A CA 1
ATOM 596 C C . ARG A 1 85 ? -17.785 -4.895 18.588 1.00 97.44 85 ARG A C 1
ATOM 598 O O . ARG A 1 85 ? -18.706 -4.817 19.391 1.00 97.44 85 ARG A O 1
ATOM 605 N N . GLU A 1 86 ? -17.002 -5.961 18.474 1.00 96.12 86 GLU A N 1
ATOM 606 C CA . GLU A 1 86 ? -17.188 -7.203 19.234 1.00 96.12 86 GLU A CA 1
ATOM 607 C C . GLU A 1 86 ? -16.529 -7.135 20.619 1.00 96.12 86 GLU A C 1
ATOM 609 O O . GLU A 1 86 ? -17.102 -7.552 21.630 1.00 96.12 86 GLU A O 1
ATOM 614 N N . ARG A 1 87 ? -15.325 -6.560 20.704 1.00 95.94 87 ARG A N 1
ATOM 615 C CA . ARG A 1 87 ? -14.576 -6.467 21.956 1.00 95.94 87 ARG A CA 1
ATOM 616 C C . ARG A 1 87 ? -15.232 -5.467 22.901 1.00 95.94 87 ARG A C 1
ATOM 618 O O . ARG A 1 87 ? -15.300 -4.278 22.605 1.00 95.94 87 ARG A O 1
ATOM 625 N N . SER A 1 88 ? -15.611 -5.932 24.089 1.00 96.69 88 SER A N 1
ATOM 626 C CA . SER A 1 88 ? -16.165 -5.084 25.151 1.00 96.69 88 SER A CA 1
ATOM 627 C C . SER A 1 88 ? -15.191 -4.891 26.313 1.00 96.69 88 SER A C 1
ATOM 629 O O . SER A 1 88 ? -14.593 -5.856 26.792 1.00 96.69 88 SER A O 1
ATOM 631 N N . GLN A 1 89 ? -15.036 -3.646 26.770 1.00 95.56 89 GLN A N 1
ATOM 632 C CA . GLN A 1 89 ? -14.288 -3.258 27.972 1.00 95.56 89 GLN A CA 1
ATOM 633 C C . GLN A 1 89 ? -14.970 -2.062 28.639 1.00 95.56 89 GLN A C 1
ATOM 635 O O . GLN A 1 89 ? -15.617 -1.257 27.971 1.00 95.56 89 GLN A O 1
ATOM 640 N N . PHE A 1 90 ? -14.832 -1.944 29.961 1.00 95.38 90 PHE A N 1
ATOM 641 C CA . PHE A 1 90 ? -15.510 -0.904 30.747 1.00 95.38 90 PHE A CA 1
ATOM 642 C C . PHE A 1 90 ? -17.030 -0.865 30.479 1.00 95.38 90 PHE A C 1
ATOM 644 O O . PHE A 1 90 ? -17.623 0.196 30.302 1.00 95.38 90 PHE A O 1
ATOM 651 N N . GLY A 1 91 ? -17.648 -2.049 30.383 1.00 96.62 91 GLY A N 1
ATOM 652 C CA . GLY A 1 91 ? -19.097 -2.209 30.234 1.00 96.62 91 GLY A CA 1
ATOM 653 C C . GLY A 1 91 ? -19.676 -1.911 28.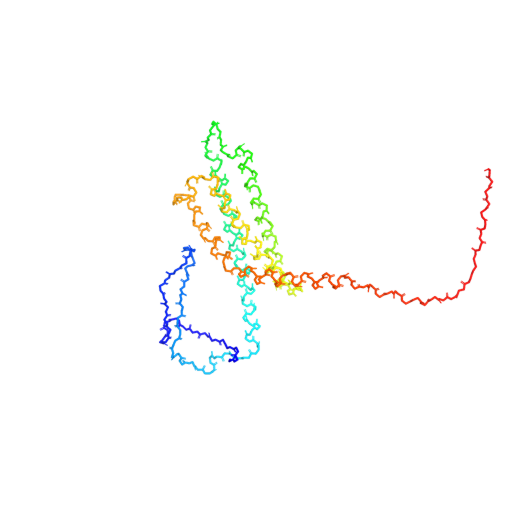846 1.00 96.62 91 GLY A C 1
ATOM 654 O O . GLY A 1 91 ? -20.895 -1.884 28.713 1.00 96.62 91 GLY A O 1
ATOM 655 N N . ARG A 1 92 ? -18.856 -1.683 27.809 1.00 97.06 92 ARG A N 1
ATOM 656 C CA . ARG A 1 92 ? -19.339 -1.404 26.441 1.00 97.06 92 ARG A CA 1
ATOM 657 C C . ARG A 1 92 ? -18.338 -1.813 25.348 1.00 97.06 92 ARG A C 1
ATOM 659 O O . ARG A 1 92 ? -17.156 -1.979 25.652 1.00 97.06 92 ARG A O 1
ATOM 666 N N . PRO A 1 93 ? -18.759 -1.931 24.074 1.00 97.94 93 PRO A N 1
ATOM 667 C CA . PRO A 1 93 ? -17.845 -2.149 22.952 1.00 97.94 93 PRO A CA 1
ATOM 668 C C . PRO A 1 93 ? -16.751 -1.082 22.872 1.00 97.94 93 PRO A C 1
ATOM 670 O O . PRO A 1 93 ? -17.035 0.110 23.023 1.00 97.94 93 PRO A O 1
ATOM 673 N N . ILE A 1 94 ? -15.508 -1.466 22.580 1.00 97.56 94 ILE A N 1
ATOM 674 C CA . ILE A 1 94 ? -14.381 -0.520 22.550 1.00 97.56 94 ILE A CA 1
ATOM 675 C C . ILE A 1 94 ? -14.493 0.508 21.410 1.00 97.56 94 ILE A C 1
ATOM 677 O O . ILE A 1 94 ? -14.012 1.633 21.528 1.00 97.56 94 ILE A O 1
ATOM 681 N N . GLY A 1 95 ? -15.218 0.190 20.335 1.00 97.00 95 GLY A N 1
ATOM 682 C CA . GLY A 1 95 ? -15.552 1.140 19.269 1.00 97.00 95 GLY A CA 1
ATOM 683 C C . GLY A 1 95 ? -16.426 2.319 19.731 1.00 97.00 95 GLY A C 1
ATOM 684 O O . GLY A 1 95 ? -16.549 3.322 19.027 1.00 97.00 95 GLY A O 1
ATOM 685 N N . SER A 1 96 ? -17.014 2.253 20.930 1.00 96.94 96 SER A N 1
ATOM 686 C CA . SER A 1 96 ? -17.770 3.361 21.530 1.00 96.94 96 SER A CA 1
ATOM 687 C C . SER A 1 96 ? -16.885 4.428 22.195 1.00 96.94 96 SER A C 1
ATOM 689 O O . SER A 1 96 ? -17.382 5.508 22.529 1.00 96.94 96 SER A O 1
ATOM 691 N N . PHE A 1 97 ? -15.575 4.202 22.335 1.00 97.75 97 PHE A N 1
ATOM 692 C CA . PHE A 1 97 ? -14.647 5.228 22.814 1.00 97.75 97 PHE A CA 1
ATOM 693 C C . PHE A 1 97 ? -14.224 6.163 21.674 1.00 97.75 97 PHE A C 1
ATOM 695 O O . PHE A 1 97 ? -13.840 5.724 20.590 1.00 97.75 97 PHE A O 1
ATOM 702 N N . GLN A 1 98 ? -14.270 7.472 21.928 1.00 97.62 98 GLN A N 1
ATOM 703 C CA . GLN A 1 98 ? -13.968 8.500 20.927 1.00 97.62 98 GLN A CA 1
ATOM 704 C C . GLN A 1 98 ? -12.520 8.412 20.419 1.00 97.62 98 GLN A C 1
ATOM 706 O O . GLN A 1 98 ? -12.310 8.493 19.213 1.00 97.62 98 GLN A O 1
ATOM 711 N N . ALA A 1 99 ? -11.558 8.098 21.292 1.00 96.06 99 ALA A N 1
ATOM 712 C CA . ALA A 1 99 ? -10.166 7.864 20.905 1.00 96.06 99 ALA A CA 1
ATOM 713 C C . ALA A 1 99 ? -9.998 6.734 19.866 1.00 96.06 99 ALA A C 1
ATOM 715 O O . ALA A 1 99 ? -9.168 6.844 18.965 1.00 96.06 99 ALA A O 1
ATOM 716 N N . ILE A 1 100 ? -10.799 5.664 19.959 1.00 97.12 100 ILE A N 1
ATOM 717 C CA . ILE A 1 100 ? -10.780 4.558 18.988 1.00 97.12 100 ILE A CA 1
ATOM 718 C C . ILE A 1 100 ? -11.429 4.996 17.675 1.00 97.12 100 ILE A C 1
ATOM 720 O O . ILE A 1 100 ? -10.843 4.800 16.611 1.00 97.12 100 ILE A O 1
ATOM 724 N N . ARG A 1 101 ? -12.605 5.637 17.735 1.00 96.69 101 ARG A N 1
ATOM 725 C CA . ARG A 1 101 ? -13.288 6.126 16.527 1.00 96.69 101 ARG A CA 1
ATOM 726 C C . ARG A 1 101 ? -12.444 7.115 15.744 1.00 96.69 101 ARG A C 1
ATOM 728 O O . ARG A 1 101 ? -12.326 6.950 14.541 1.00 96.69 101 ARG A O 1
ATOM 735 N N . HIS A 1 102 ? -11.863 8.107 16.414 1.00 97.62 102 HIS A N 1
ATOM 736 C CA . HIS A 1 102 ? -11.048 9.130 15.763 1.00 97.62 102 HIS A CA 1
ATOM 737 C C . HIS A 1 102 ? -9.837 8.504 15.078 1.00 97.62 102 HIS A C 1
ATOM 739 O O . HIS A 1 102 ? -9.632 8.714 13.891 1.00 97.62 102 HIS A O 1
ATOM 745 N N . ARG A 1 103 ? -9.117 7.617 15.773 1.00 97.69 103 ARG A N 1
ATOM 746 C CA . ARG A 1 103 ? -7.973 6.904 15.194 1.00 97.69 103 ARG A CA 1
ATOM 747 C C . ARG A 1 103 ? -8.340 6.114 13.936 1.00 97.69 103 ARG A C 1
ATOM 749 O O . ARG A 1 103 ? -7.600 6.150 12.955 1.00 97.69 103 ARG A O 1
ATOM 756 N N . ILE A 1 104 ? -9.455 5.381 13.968 1.00 97.62 104 ILE A N 1
ATOM 757 C CA . ILE A 1 104 ? -9.920 4.612 12.808 1.00 97.62 104 ILE A CA 1
ATOM 758 C C . ILE A 1 104 ? -10.393 5.552 11.694 1.00 97.62 104 ILE A C 1
ATOM 760 O O . ILE A 1 104 ? -10.078 5.302 10.533 1.00 97.62 104 ILE A O 1
ATOM 764 N N . ALA A 1 105 ? -11.108 6.629 12.022 1.00 98.25 105 ALA A N 1
ATOM 765 C CA . ALA A 1 105 ? -11.592 7.610 11.055 1.00 98.25 105 ALA A CA 1
ATOM 766 C C . ALA A 1 105 ? -10.434 8.312 10.330 1.00 98.25 105 ALA A C 1
ATOM 768 O O . ALA A 1 105 ? -10.428 8.345 9.103 1.00 98.25 105 ALA A O 1
ATOM 769 N N . ASP A 1 106 ? -9.415 8.769 11.061 1.00 98.31 106 ASP A N 1
ATOM 770 C CA . ASP A 1 106 ? -8.230 9.422 10.494 1.00 98.31 106 ASP A CA 1
ATOM 771 C C . ASP A 1 106 ? -7.467 8.484 9.551 1.00 98.31 106 ASP A C 1
ATOM 773 O O . ASP A 1 106 ? -7.052 8.873 8.458 1.00 98.31 106 ASP A O 1
ATOM 777 N N . ALA A 1 107 ? -7.288 7.222 9.957 1.00 98.31 107 ALA A N 1
ATOM 778 C CA . ALA A 1 107 ? -6.653 6.221 9.110 1.00 98.31 107 ALA A CA 1
ATOM 779 C C . ALA A 1 107 ? -7.505 5.909 7.867 1.00 98.31 107 ALA A C 1
ATOM 781 O O . ALA A 1 107 ? -6.966 5.839 6.766 1.00 98.31 107 ALA A O 1
ATOM 782 N N . SER A 1 108 ? -8.826 5.794 8.024 1.00 98.38 108 SER A N 1
ATOM 783 C CA . SER A 1 108 ? -9.759 5.546 6.915 1.00 98.38 108 SER A CA 1
ATOM 784 C C . SER A 1 108 ? -9.754 6.696 5.906 1.00 98.38 108 SER A C 1
ATOM 786 O O . SER A 1 108 ? -9.703 6.451 4.706 1.00 98.38 108 SER A O 1
ATOM 788 N N . ALA A 1 109 ? -9.711 7.949 6.369 1.00 98.69 109 ALA A N 1
ATOM 789 C CA . ALA A 1 109 ? -9.627 9.121 5.498 1.00 98.69 109 ALA A CA 1
ATOM 790 C C . ALA A 1 109 ? -8.357 9.106 4.631 1.00 98.69 109 ALA A C 1
ATOM 792 O O . ALA A 1 109 ? -8.413 9.389 3.435 1.00 98.69 109 ALA A O 1
ATOM 793 N N . LYS A 1 110 ? -7.211 8.706 5.199 1.00 98.62 110 LYS A N 1
ATOM 794 C CA . LYS A 1 110 ? -5.968 8.542 4.426 1.00 98.62 110 LYS A CA 1
ATOM 795 C C . LYS A 1 110 ? -6.090 7.447 3.368 1.00 98.62 110 LYS A C 1
ATOM 797 O O . LYS A 1 110 ? -5.579 7.637 2.266 1.00 98.62 110 LYS A O 1
ATOM 802 N N . VAL A 1 111 ? -6.750 6.332 3.693 1.00 98.69 111 VAL A N 1
ATOM 803 C CA . VAL A 1 111 ? -6.989 5.222 2.754 1.00 98.69 111 VAL A CA 1
ATOM 804 C C . VAL A 1 111 ? -7.896 5.654 1.604 1.00 98.69 111 VAL A C 1
ATOM 806 O O . VAL A 1 111 ? -7.596 5.337 0.458 1.00 98.69 111 VAL A O 1
ATOM 809 N N . GLU A 1 112 ? -8.941 6.437 1.863 1.00 98.69 112 GLU A N 1
ATOM 810 C CA . GLU A 1 112 ? -9.801 6.953 0.790 1.00 98.69 112 GLU A CA 1
ATOM 811 C C . GLU A 1 112 ? -9.098 8.008 -0.077 1.00 98.69 112 GLU A C 1
ATOM 813 O O . GLU A 1 112 ? -9.261 8.021 -1.301 1.00 98.69 112 GLU A O 1
ATOM 818 N N . GLY A 1 113 ? -8.219 8.824 0.514 1.00 98.44 113 GLY A N 1
ATOM 819 C CA . GLY A 1 113 ? -7.303 9.675 -0.251 1.00 98.44 113 GLY A CA 1
ATOM 820 C C . GLY A 1 113 ? -6.370 8.858 -1.154 1.00 98.44 113 GLY A C 1
ATOM 821 O O . GLY A 1 113 ? -6.212 9.175 -2.331 1.00 98.44 113 GLY A O 1
ATOM 822 N N . ALA A 1 114 ? -5.818 7.756 -0.633 1.00 98.31 114 ALA A N 1
ATOM 823 C CA . ALA A 1 114 ? -4.980 6.836 -1.402 1.00 98.31 114 ALA A CA 1
ATOM 824 C C . ALA A 1 114 ? -5.756 6.194 -2.561 1.00 98.31 114 ALA A C 1
ATOM 826 O O . ALA A 1 114 ? -5.272 6.166 -3.687 1.00 98.31 114 ALA A O 1
ATOM 827 N N . ARG A 1 115 ? -6.990 5.741 -2.309 1.00 98.69 115 ARG A N 1
ATOM 828 C CA . ARG A 1 115 ? -7.876 5.166 -3.329 1.00 98.69 115 ARG A CA 1
ATOM 829 C C . ARG A 1 115 ? -8.185 6.165 -4.444 1.00 98.69 115 ARG A C 1
ATOM 831 O O . ARG A 1 115 ? -8.163 5.803 -5.617 1.00 98.69 115 ARG A O 1
ATOM 838 N N . SER A 1 116 ? -8.446 7.418 -4.085 1.00 98.44 116 SER A N 1
ATOM 839 C CA . SER A 1 116 ? -8.718 8.484 -5.054 1.00 98.44 116 SER A CA 1
ATOM 840 C C . SER A 1 116 ? -7.511 8.741 -5.960 1.00 98.44 116 SER A C 1
ATOM 842 O O . SER A 1 116 ? -7.666 8.820 -7.179 1.00 98.44 116 SER A O 1
ATOM 844 N N . LEU A 1 117 ? -6.305 8.805 -5.381 1.00 97.62 117 LEU A N 1
ATOM 845 C CA . LEU A 1 117 ? -5.064 8.941 -6.147 1.00 97.62 117 LEU A CA 1
ATOM 846 C C . LEU A 1 117 ? -4.821 7.730 -7.048 1.00 97.62 117 LEU A C 1
ATOM 848 O O . LEU A 1 117 ? -4.561 7.918 -8.228 1.00 97.62 117 LEU A O 1
ATOM 852 N N . LEU A 1 118 ? -5.003 6.506 -6.546 1.00 98.38 118 LEU A N 1
ATOM 853 C CA . LEU A 1 118 ? -4.885 5.285 -7.345 1.00 98.38 118 LEU A CA 1
ATOM 854 C C . LEU A 1 118 ? -5.783 5.329 -8.591 1.00 98.38 118 LEU A C 1
ATOM 856 O O . LEU A 1 118 ? -5.326 5.041 -9.698 1.00 98.38 118 LEU A O 1
ATOM 860 N N . HIS A 1 119 ? -7.053 5.715 -8.431 1.00 98.31 119 HIS A N 1
ATOM 861 C CA . HIS A 1 119 ? -7.975 5.846 -9.560 1.00 98.31 119 HIS A CA 1
ATOM 862 C C . HIS A 1 119 ? -7.533 6.932 -10.543 1.00 98.31 119 HIS A C 1
ATOM 864 O O . HIS A 1 119 ? -7.559 6.704 -11.754 1.00 98.31 119 HIS A O 1
ATOM 870 N N . ARG A 1 120 ? -7.086 8.089 -10.040 1.00 97.44 120 ARG A N 1
ATOM 871 C CA . ARG A 1 120 ? -6.582 9.185 -10.876 1.00 97.44 120 ARG A CA 1
ATOM 872 C C . ARG A 1 120 ? -5.334 8.781 -11.663 1.00 97.44 120 ARG A C 1
ATOM 874 O O . ARG A 1 120 ? -5.244 9.123 -12.842 1.00 97.44 120 ARG A O 1
ATOM 881 N N . SER A 1 121 ? -4.416 8.054 -11.037 1.00 97.31 121 SER A N 1
ATOM 882 C CA . SER A 1 121 ? -3.180 7.555 -11.641 1.00 97.31 121 SER A CA 1
ATOM 883 C C . SER A 1 121 ? -3.461 6.494 -12.700 1.00 97.31 121 SER A C 1
ATOM 885 O O . SER A 1 121 ? -2.943 6.579 -13.810 1.00 97.31 121 SER A O 1
ATOM 887 N N . ALA A 1 122 ? -4.336 5.530 -12.398 1.00 97.62 122 ALA A N 1
ATOM 888 C CA . ALA A 1 122 ? -4.735 4.496 -13.350 1.00 97.62 122 ALA A CA 1
ATOM 889 C C . ALA A 1 122 ? -5.422 5.096 -14.586 1.00 97.62 122 ALA A C 1
ATOM 891 O O . ALA A 1 122 ? -5.082 4.744 -15.716 1.00 97.62 122 ALA A O 1
ATOM 892 N N . TRP A 1 123 ? -6.352 6.034 -14.379 1.00 98.06 123 TRP A N 1
ATOM 893 C CA . TRP A 1 123 ? -7.007 6.743 -15.475 1.00 98.06 123 TRP A CA 1
ATOM 894 C C . TRP A 1 123 ? -6.013 7.575 -16.290 1.00 98.06 123 TRP A C 1
ATOM 896 O O . TRP A 1 123 ? -6.016 7.482 -17.514 1.00 98.06 123 TRP A O 1
ATOM 906 N N . GLY A 1 124 ? -5.136 8.338 -15.629 1.00 97.12 124 GLY A N 1
ATOM 907 C CA . GLY A 1 124 ? -4.151 9.188 -16.301 1.00 97.12 124 GLY A CA 1
ATOM 908 C C . GLY A 1 124 ? -3.182 8.391 -17.172 1.00 97.12 124 GLY A C 1
ATOM 909 O O . GLY A 1 124 ? -2.913 8.780 -18.307 1.00 97.12 124 GLY A O 1
ATOM 910 N N . LEU A 1 125 ? -2.718 7.236 -16.684 1.00 95.94 125 LEU A N 1
ATOM 911 C CA . LEU A 1 125 ? -1.884 6.323 -17.468 1.00 95.94 125 LEU A CA 1
ATOM 912 C C . LEU A 1 125 ? -2.634 5.734 -18.666 1.00 95.94 125 LEU A C 1
ATOM 914 O O . LEU A 1 125 ? -2.083 5.692 -19.762 1.00 95.94 125 LEU A O 1
ATOM 918 N N . ALA A 1 126 ? -3.882 5.300 -18.477 1.00 96.56 126 ALA A N 1
ATOM 919 C CA . ALA A 1 126 ? -4.686 4.726 -19.556 1.00 96.56 126 ALA A CA 1
ATOM 920 C C . ALA A 1 126 ? -5.048 5.759 -20.637 1.00 96.56 126 ALA A C 1
ATOM 922 O O . ALA A 1 126 ? -5.086 5.426 -21.819 1.00 96.56 126 ALA A O 1
ATOM 923 N N . ALA A 1 127 ? -5.302 7.006 -20.237 1.00 96.88 127 ALA A N 1
ATOM 924 C CA . ALA A 1 127 ? -5.657 8.105 -21.129 1.00 96.88 127 ALA A CA 1
ATOM 925 C C . ALA A 1 127 ? -4.438 8.855 -21.703 1.00 96.88 127 ALA A C 1
ATOM 927 O O . ALA A 1 127 ? -4.614 9.726 -22.552 1.00 96.88 127 ALA A O 1
ATOM 928 N N . GLY A 1 128 ? -3.217 8.545 -21.253 1.00 94.56 128 GLY A N 1
ATOM 929 C CA . GLY A 1 128 ? -1.993 9.210 -21.710 1.00 94.56 128 GLY A CA 1
ATOM 930 C C . GLY A 1 128 ? -1.915 10.689 -21.320 1.00 94.56 128 GLY A C 1
ATOM 931 O O . GLY A 1 128 ? -1.408 11.506 -22.086 1.00 94.56 128 GLY A O 1
ATOM 932 N N . THR A 1 129 ? -2.447 11.067 -20.155 1.00 94.75 129 THR A N 1
ATOM 933 C CA . THR A 1 129 ? -2.466 12.472 -19.727 1.00 94.75 129 THR A CA 1
ATOM 934 C C . THR A 1 129 ? -1.075 12.976 -19.362 1.00 94.75 129 THR A C 1
ATOM 936 O O . THR A 1 129 ? -0.294 12.260 -18.728 1.00 94.75 129 THR A O 1
ATOM 939 N N . ALA A 1 130 ? -0.803 14.253 -19.641 1.00 89.38 130 ALA A N 1
ATOM 940 C CA . ALA A 1 130 ? 0.373 14.928 -19.102 1.00 89.38 130 ALA A CA 1
ATOM 941 C C . ALA A 1 130 ? 0.402 14.810 -17.564 1.00 89.38 130 ALA A C 1
ATOM 943 O O . ALA A 1 130 ? -0.608 15.032 -16.898 1.00 89.38 130 ALA A O 1
ATOM 944 N N . GLY A 1 131 ? 1.552 14.419 -17.007 1.00 89.75 131 GLY A N 1
ATOM 945 C CA . GLY A 1 131 ? 1.728 14.239 -15.561 1.00 89.75 131 GLY A CA 1
ATOM 946 C C . GLY A 1 131 ? 1.275 12.886 -14.994 1.00 89.75 131 GLY A C 1
ATOM 947 O O . GLY A 1 131 ? 1.425 12.676 -13.794 1.00 89.75 131 GLY A O 1
ATOM 948 N N . ALA A 1 132 ? 0.798 11.940 -15.816 1.00 93.31 132 ALA A N 1
ATOM 949 C CA . ALA A 1 132 ? 0.345 10.627 -15.334 1.00 93.31 132 ALA A CA 1
ATOM 950 C C . ALA A 1 132 ? 1.402 9.881 -14.494 1.00 93.31 132 ALA A C 1
ATOM 952 O O . ALA A 1 132 ? 1.076 9.272 -13.478 1.00 93.31 132 ALA A O 1
ATOM 953 N N . GLU A 1 133 ? 2.681 9.960 -14.870 1.00 92.31 133 GLU A N 1
ATOM 954 C CA . GLU A 1 133 ? 3.769 9.359 -14.086 1.00 92.31 133 GLU A CA 1
ATOM 955 C C . GLU A 1 133 ? 3.941 10.036 -12.718 1.00 92.31 133 GLU A C 1
ATOM 957 O O . GLU A 1 133 ? 4.158 9.363 -11.710 1.00 92.31 133 GLU A O 1
ATOM 962 N N . ALA A 1 134 ? 3.788 11.362 -12.650 1.00 92.69 134 ALA A N 1
ATOM 963 C CA . ALA A 1 134 ? 3.861 12.100 -11.393 1.00 92.69 134 ALA A CA 1
ATOM 964 C C . ALA A 1 134 ? 2.682 11.762 -10.467 1.00 92.69 134 ALA A C 1
ATOM 966 O O . ALA A 1 134 ? 2.886 11.616 -9.259 1.00 92.69 134 ALA A O 1
ATOM 967 N N . ASP A 1 135 ? 1.485 11.558 -11.025 1.00 94.81 135 ASP A N 1
ATOM 968 C CA . ASP A 1 135 ? 0.316 11.083 -10.278 1.00 94.81 135 ASP A CA 1
ATOM 969 C C . ASP A 1 135 ? 0.586 9.706 -9.651 1.00 94.81 135 ASP A C 1
ATOM 971 O O . ASP A 1 135 ? 0.303 9.491 -8.471 1.00 94.81 135 ASP A O 1
ATOM 975 N N . VAL A 1 136 ? 1.209 8.782 -10.394 1.00 95.75 136 VAL A N 1
ATOM 976 C CA . VAL A 1 136 ? 1.597 7.455 -9.879 1.00 95.75 136 VAL A CA 1
ATOM 977 C C . VAL A 1 136 ? 2.603 7.579 -8.739 1.00 95.75 136 VAL A C 1
ATOM 979 O O . VAL A 1 136 ? 2.456 6.914 -7.712 1.00 95.75 136 VAL A O 1
ATOM 982 N N . VAL A 1 137 ? 3.607 8.447 -8.879 1.00 94.06 137 VAL A N 1
ATOM 983 C CA . VAL A 1 137 ? 4.596 8.701 -7.821 1.00 94.06 137 VAL A CA 1
ATOM 984 C C . VAL A 1 137 ? 3.923 9.275 -6.569 1.00 94.06 137 VAL A C 1
ATOM 986 O O . VAL A 1 137 ? 4.203 8.824 -5.454 1.00 94.06 137 VAL A O 1
ATOM 989 N N . ALA A 1 138 ? 3.006 10.230 -6.734 1.00 94.44 138 ALA A N 1
ATOM 990 C CA . ALA A 1 138 ? 2.236 10.807 -5.635 1.00 94.44 138 ALA A CA 1
ATOM 991 C C . ALA A 1 138 ? 1.340 9.761 -4.951 1.00 94.44 138 ALA A C 1
ATOM 993 O O . ALA A 1 138 ? 1.371 9.639 -3.722 1.00 94.44 138 ALA A O 1
ATOM 994 N N . GLY A 1 139 ? 0.607 8.965 -5.736 1.00 95.94 139 GLY A N 1
ATOM 995 C CA . GLY A 1 139 ? -0.226 7.858 -5.263 1.00 95.94 139 GLY A CA 1
ATOM 996 C C . GLY A 1 139 ? 0.584 6.845 -4.464 1.00 95.94 139 GLY A C 1
ATOM 997 O O . GLY A 1 139 ? 0.265 6.569 -3.308 1.00 95.94 139 GLY A O 1
ATOM 998 N N . ARG A 1 140 ? 1.731 6.409 -5.000 1.00 94.94 140 ARG A N 1
ATOM 999 C CA . ARG A 1 140 ? 2.647 5.477 -4.332 1.00 94.94 140 ARG A CA 1
ATOM 1000 C C . ARG A 1 140 ? 3.129 5.997 -2.977 1.00 94.94 140 ARG A C 1
ATOM 1002 O O . ARG A 1 140 ? 3.139 5.237 -2.006 1.00 94.94 140 ARG A O 1
ATOM 1009 N N . LEU A 1 141 ? 3.542 7.263 -2.893 1.00 94.88 141 LEU A N 1
ATOM 1010 C CA . LEU A 1 141 ? 3.978 7.875 -1.632 1.00 94.88 141 LEU A CA 1
ATOM 1011 C C . LEU A 1 141 ? 2.831 7.932 -0.615 1.00 94.88 141 LEU A C 1
ATOM 1013 O O . LEU A 1 141 ? 3.016 7.586 0.556 1.00 94.88 141 LEU A O 1
ATOM 1017 N N . TRP A 1 142 ? 1.644 8.340 -1.065 1.00 96.94 142 TRP A N 1
ATOM 1018 C CA . TRP A 1 142 ? 0.482 8.491 -0.201 1.00 96.94 142 TRP A CA 1
ATOM 1019 C C . TRP A 1 142 ? -0.043 7.146 0.306 1.00 96.94 142 TRP A C 1
ATOM 1021 O O . TRP A 1 142 ? -0.273 6.994 1.505 1.00 96.94 142 TRP A O 1
ATOM 1031 N N . SER A 1 143 ? -0.182 6.138 -0.555 1.00 97.94 143 SER A N 1
ATOM 1032 C CA . SER A 1 143 ? -0.693 4.823 -0.157 1.00 97.94 143 SER A CA 1
ATOM 1033 C C . SER A 1 143 ? 0.259 4.044 0.730 1.00 97.94 143 SER A C 1
ATOM 1035 O O . SER A 1 143 ? -0.195 3.388 1.667 1.00 97.94 143 SER A O 1
ATOM 1037 N N . ALA A 1 144 ? 1.577 4.163 0.524 1.00 96.75 144 ALA A N 1
ATOM 1038 C CA . ALA A 1 144 ? 2.559 3.619 1.461 1.00 96.75 144 ALA A CA 1
ATOM 1039 C C . ALA A 1 144 ? 2.354 4.194 2.872 1.00 96.75 144 ALA A C 1
ATOM 1041 O O . ALA A 1 144 ? 2.303 3.450 3.854 1.00 96.75 144 ALA A O 1
ATOM 1042 N N . ALA A 1 145 ? 2.202 5.517 2.976 1.00 96.12 145 ALA A N 1
ATOM 1043 C CA . ALA A 1 145 ? 1.975 6.190 4.250 1.00 96.12 145 ALA A CA 1
ATOM 1044 C C . ALA A 1 145 ? 0.599 5.853 4.852 1.00 96.12 145 ALA A C 1
ATOM 1046 O O . ALA A 1 145 ? 0.493 5.623 6.060 1.00 96.12 145 ALA A O 1
ATOM 1047 N N . ALA A 1 146 ? -0.447 5.781 4.024 1.00 98.38 146 ALA A N 1
ATOM 1048 C CA . ALA A 1 146 ? -1.796 5.419 4.443 1.00 98.38 146 ALA A CA 1
ATOM 1049 C C . ALA A 1 146 ? -1.848 3.990 4.995 1.00 98.38 146 ALA A C 1
ATOM 1051 O O . ALA A 1 146 ? -2.419 3.774 6.064 1.00 98.38 146 ALA A O 1
ATOM 1052 N N . TYR A 1 147 ? -1.188 3.034 4.336 1.00 98.31 147 TYR A N 1
ATOM 1053 C CA . TYR A 1 147 ? -1.146 1.651 4.798 1.00 98.31 147 TYR A CA 1
ATOM 1054 C C . TYR A 1 147 ? -0.402 1.523 6.130 1.00 98.31 147 TYR A C 1
ATOM 1056 O O . TYR A 1 147 ? -0.922 0.905 7.059 1.00 98.31 147 TYR A O 1
ATOM 1064 N N . VAL A 1 148 ? 0.744 2.199 6.290 1.00 97.69 148 VAL A N 1
ATOM 1065 C CA . VAL A 1 148 ? 1.441 2.268 7.587 1.00 97.69 148 VAL A CA 1
ATOM 1066 C C . VAL A 1 148 ? 0.541 2.880 8.671 1.00 97.69 148 VAL A C 1
ATOM 1068 O O . VAL A 1 148 ? 0.454 2.345 9.776 1.00 97.69 148 VAL A O 1
ATOM 1071 N N . SER A 1 149 ? -0.187 3.955 8.361 1.00 98.19 149 SER A N 1
ATOM 1072 C CA . SER A 1 149 ? -1.127 4.572 9.306 1.00 98.19 149 SER A CA 1
ATOM 1073 C C . SER A 1 149 ? -2.267 3.620 9.693 1.00 98.19 149 SER A C 1
ATOM 1075 O O . SER A 1 149 ? -2.664 3.594 10.858 1.00 98.19 149 SER A O 1
ATOM 1077 N N . ALA A 1 150 ? -2.786 2.837 8.745 1.00 98.62 150 ALA A N 1
ATOM 1078 C CA . ALA A 1 150 ? -3.853 1.867 8.973 1.00 98.62 150 ALA A CA 1
ATOM 1079 C C . ALA A 1 150 ? -3.403 0.719 9.887 1.00 98.62 150 ALA A C 1
ATOM 1081 O O . ALA A 1 150 ? -4.095 0.394 10.852 1.00 98.62 150 ALA A O 1
ATOM 1082 N N . VAL A 1 151 ? -2.217 0.148 9.652 1.00 98.06 151 VAL A N 1
ATOM 1083 C CA . VAL A 1 151 ? -1.692 -0.941 10.496 1.00 98.06 151 VAL A CA 1
ATOM 1084 C C . VAL A 1 151 ? -1.296 -0.448 11.888 1.00 98.06 151 VAL A C 1
ATOM 1086 O O . VAL A 1 151 ? -1.526 -1.149 12.868 1.00 98.06 151 VAL A O 1
ATOM 1089 N N . GLN A 1 152 ? -0.775 0.776 12.019 1.00 97.25 152 GLN A N 1
ATOM 1090 C CA . GLN A 1 152 ? -0.512 1.384 13.328 1.00 97.25 152 GLN A CA 1
ATOM 1091 C C . GLN A 1 152 ? -1.811 1.620 14.103 1.00 97.25 152 GLN A C 1
ATOM 1093 O O . GLN A 1 152 ? -1.884 1.322 15.297 1.00 97.25 152 GLN A O 1
ATOM 1098 N N . ALA A 1 153 ? -2.855 2.105 13.423 1.00 97.94 153 ALA A N 1
ATOM 1099 C CA . ALA A 1 153 ? -4.175 2.247 14.018 1.00 97.94 153 ALA A CA 1
ATOM 1100 C C . ALA A 1 153 ? -4.725 0.893 14.488 1.00 97.94 153 ALA A C 1
ATOM 1102 O O . ALA A 1 153 ? -5.205 0.790 15.618 1.00 97.94 153 ALA A O 1
ATOM 1103 N N . ALA A 1 154 ? -4.592 -0.143 13.656 1.00 97.88 154 ALA A N 1
ATOM 1104 C CA . ALA A 1 154 ? -5.009 -1.502 13.969 1.00 97.88 154 ALA A CA 1
ATOM 1105 C C . ALA A 1 154 ? -4.293 -2.053 15.206 1.00 97.88 154 ALA A C 1
ATOM 1107 O O . ALA A 1 154 ? -4.965 -2.480 16.143 1.00 97.88 154 ALA A O 1
ATOM 1108 N N . VAL A 1 155 ? -2.958 -1.981 15.263 1.00 96.69 155 VAL A N 1
ATOM 1109 C CA . VAL A 1 155 ? -2.172 -2.442 16.421 1.00 96.69 155 VAL A CA 1
ATOM 1110 C C . VAL A 1 155 ? -2.641 -1.758 17.704 1.00 96.69 155 VAL A C 1
ATOM 1112 O O . VAL A 1 155 ? -2.924 -2.427 18.694 1.00 96.69 155 VAL A O 1
ATOM 1115 N N . GLN A 1 156 ? -2.819 -0.435 17.676 1.00 95.31 156 GLN A N 1
ATOM 1116 C CA . GLN A 1 156 ? -3.261 0.310 18.857 1.00 95.31 156 GLN A CA 1
ATOM 1117 C C . GLN A 1 156 ? -4.696 -0.023 19.289 1.00 95.31 156 GLN A C 1
ATOM 1119 O O . GLN A 1 156 ? -5.005 0.034 20.475 1.00 95.31 156 GLN A O 1
ATOM 1124 N N . CYS A 1 157 ? -5.583 -0.373 18.354 1.00 96.19 157 CYS A N 1
ATOM 1125 C CA . CYS A 1 157 ? -6.946 -0.790 18.687 1.00 96.19 157 CYS A CA 1
ATOM 1126 C C . CYS A 1 157 ? -7.002 -2.216 19.258 1.00 96.19 157 CYS A C 1
ATOM 1128 O O . CYS A 1 157 ? -7.793 -2.476 20.162 1.00 96.19 157 CYS A O 1
ATOM 1130 N N . HIS A 1 158 ? -6.158 -3.128 18.766 1.00 96.00 158 HIS A N 1
ATOM 1131 C CA . HIS A 1 158 ? -6.094 -4.511 19.252 1.00 96.00 158 HIS A CA 1
ATOM 1132 C C . HIS A 1 158 ? -5.281 -4.659 20.549 1.00 96.00 158 HIS A C 1
ATOM 1134 O O . HIS A 1 158 ? -5.405 -5.673 21.240 1.00 96.00 158 HIS A O 1
ATOM 1140 N N . GLY A 1 159 ? -4.463 -3.663 20.904 1.00 91.94 159 GLY A N 1
ATOM 1141 C CA . GLY A 1 159 ? -3.570 -3.731 22.059 1.00 91.94 159 GLY A CA 1
ATOM 1142 C C . GLY A 1 159 ? -2.551 -4.860 21.893 1.00 91.94 159 GLY A C 1
ATOM 1143 O O . GLY A 1 159 ? -2.021 -5.068 20.804 1.00 91.94 159 GLY A O 1
ATOM 1144 N N . GLY A 1 160 ? -2.305 -5.634 22.956 1.00 89.94 160 GLY A N 1
ATOM 1145 C CA . GLY A 1 160 ? -1.368 -6.765 22.911 1.00 89.94 160 GLY A CA 1
ATOM 1146 C C . GLY A 1 160 ? -1.690 -7.801 21.824 1.00 89.94 160 GLY A C 1
ATOM 1147 O O . GLY A 1 160 ? -0.774 -8.319 21.192 1.00 89.94 160 GLY A O 1
ATOM 1148 N N . MET A 1 161 ? -2.976 -8.030 21.518 1.00 90.12 161 MET A N 1
ATOM 1149 C CA . MET A 1 161 ? -3.393 -8.961 20.455 1.00 90.12 161 MET A CA 1
ATOM 1150 C C . MET A 1 161 ? -3.034 -8.476 19.044 1.00 90.12 161 MET A C 1
ATOM 1152 O O . MET A 1 161 ? -3.019 -9.264 18.105 1.00 90.12 161 MET A O 1
ATOM 1156 N N . GLY A 1 162 ? -2.691 -7.195 18.873 1.00 87.69 162 GLY A N 1
ATOM 1157 C CA . GLY A 1 162 ? -2.194 -6.674 17.598 1.00 87.69 162 GLY A CA 1
ATOM 1158 C C . GLY A 1 162 ? -0.847 -7.273 17.176 1.00 87.69 162 GLY A C 1
ATOM 1159 O O . GLY A 1 162 ? -0.489 -7.197 16.002 1.00 87.69 162 GLY A O 1
ATOM 1160 N N . PHE A 1 163 ? -0.117 -7.890 18.110 1.00 87.25 163 PHE A N 1
ATOM 1161 C CA . PHE A 1 163 ? 1.184 -8.518 17.871 1.00 87.25 163 PHE A CA 1
ATOM 1162 C C . PHE A 1 163 ? 1.122 -10.042 17.755 1.00 87.25 163 PHE A C 1
ATOM 1164 O O . PHE A 1 163 ? 2.152 -10.673 17.525 1.00 87.25 163 PHE A O 1
ATOM 1171 N N . THR A 1 164 ? -0.057 -10.643 17.912 1.00 89.88 164 THR A N 1
ATOM 1172 C CA . THR A 1 164 ? -0.201 -12.098 17.943 1.00 89.88 164 THR A CA 1
ATOM 1173 C C . THR A 1 164 ? -0.691 -12.653 16.603 1.00 89.88 164 THR A C 1
ATOM 1175 O O . THR A 1 164 ? -1.061 -11.907 15.683 1.00 89.88 164 THR A O 1
ATOM 1178 N N . TRP A 1 165 ? -0.647 -13.980 16.459 1.00 88.00 165 TRP A N 1
ATOM 1179 C CA . TRP A 1 165 ? -1.013 -14.663 15.217 1.00 88.00 165 TRP A CA 1
ATOM 1180 C C . TRP A 1 165 ? -2.519 -14.766 15.003 1.00 88.00 165 TRP A C 1
ATOM 1182 O O . TRP A 1 165 ? -2.976 -14.727 13.866 1.00 88.00 165 TRP A O 1
ATOM 1192 N N . GLU A 1 166 ? -3.289 -14.792 16.084 1.00 87.06 166 GLU A N 1
ATOM 1193 C CA . GLU A 1 166 ? -4.739 -14.967 16.086 1.00 87.06 166 GLU A CA 1
ATOM 1194 C C . GLU A 1 166 ? -5.457 -13.824 15.361 1.00 87.06 166 GLU A C 1
ATOM 1196 O O . GLU A 1 166 ? -6.435 -14.060 14.658 1.00 87.06 166 GLU A O 1
ATOM 1201 N N . GLN A 1 167 ? -4.960 -12.589 15.498 1.00 89.56 167 GLN A N 1
ATOM 1202 C CA . GLN A 1 167 ? -5.531 -11.426 14.807 1.00 89.56 167 GLN A CA 1
ATOM 1203 C C . GLN A 1 167 ? -4.845 -11.132 13.467 1.00 89.56 167 GLN A C 1
ATOM 1205 O O . GLN A 1 167 ? -5.380 -10.389 12.644 1.00 89.56 167 GLN A O 1
ATOM 1210 N N . GLY A 1 168 ? -3.643 -11.672 13.236 1.00 89.88 168 GLY A N 1
ATOM 1211 C CA . GLY A 1 168 ? -2.904 -11.521 11.978 1.00 89.88 168 GLY A CA 1
ATOM 1212 C C . GLY A 1 168 ? -2.514 -10.083 11.598 1.00 89.88 168 GLY A C 1
ATOM 1213 O O . GLY A 1 168 ? -1.985 -9.871 10.509 1.00 89.88 168 GLY A O 1
ATOM 1214 N N . VAL A 1 169 ? -2.734 -9.084 12.464 1.00 94.75 169 VAL A N 1
ATOM 1215 C CA . VAL A 1 169 ? -2.449 -7.658 12.187 1.00 94.75 169 VAL A CA 1
ATOM 1216 C C . VAL A 1 169 ? -0.969 -7.438 11.865 1.00 94.75 169 VAL A C 1
ATOM 1218 O O . VAL A 1 169 ? -0.625 -6.660 10.975 1.00 94.75 169 VAL A O 1
ATOM 1221 N N . HIS A 1 170 ? -0.085 -8.177 12.534 1.00 92.31 170 HIS A N 1
ATOM 1222 C CA . HIS A 1 170 ? 1.355 -8.121 12.309 1.00 92.31 170 HIS A CA 1
ATOM 1223 C C . HIS A 1 170 ? 1.760 -8.528 10.872 1.00 92.31 170 HIS A C 1
ATOM 1225 O O . HIS A 1 170 ? 2.760 -8.021 10.365 1.00 92.31 170 HIS A O 1
ATOM 1231 N N . VAL A 1 171 ? 0.983 -9.370 10.171 1.00 93.69 171 VAL A N 1
ATOM 1232 C CA . VAL A 1 171 ? 1.234 -9.718 8.757 1.00 93.69 171 VAL A CA 1
ATOM 1233 C C . VAL A 1 171 ? 1.022 -8.497 7.860 1.00 93.69 171 VAL A C 1
ATOM 1235 O O . VAL A 1 171 ? 1.892 -8.169 7.053 1.00 93.69 171 VAL A O 1
ATOM 1238 N N . PHE A 1 172 ? -0.081 -7.767 8.059 1.00 95.88 172 PHE A N 1
ATOM 1239 C CA . PHE A 1 172 ? -0.340 -6.499 7.364 1.00 95.88 172 PHE A CA 1
ATOM 1240 C C . PHE A 1 172 ? 0.727 -5.457 7.702 1.00 95.88 172 PHE A C 1
ATOM 1242 O O . PHE A 1 172 ? 1.182 -4.727 6.827 1.00 95.88 172 PHE A O 1
ATOM 1249 N N . TYR A 1 173 ? 1.176 -5.413 8.960 1.00 95.44 173 TYR A N 1
ATOM 1250 C CA . TYR A 1 173 ? 2.229 -4.494 9.389 1.00 95.44 173 TYR A CA 1
ATOM 1251 C C . TYR A 1 173 ? 3.545 -4.738 8.637 1.00 95.44 173 TYR A C 1
ATOM 1253 O O . TYR A 1 173 ? 4.162 -3.803 8.122 1.00 95.44 173 TYR A O 1
ATOM 1261 N N . ARG A 1 174 ? 3.955 -6.006 8.521 1.00 94.69 174 ARG A N 1
ATOM 1262 C CA . ARG A 1 174 ? 5.148 -6.416 7.769 1.00 94.69 174 ARG A CA 1
ATOM 1263 C C . ARG A 1 174 ? 5.027 -6.072 6.282 1.00 94.69 174 ARG A C 1
ATOM 1265 O O . ARG A 1 174 ? 5.969 -5.519 5.715 1.00 94.69 174 ARG A O 1
ATOM 1272 N N . ALA A 1 175 ? 3.864 -6.326 5.684 1.00 95.06 175 ALA A N 1
ATOM 1273 C CA . ALA A 1 175 ? 3.558 -5.947 4.307 1.00 95.06 175 ALA A CA 1
ATOM 1274 C C . ALA A 1 175 ? 3.631 -4.427 4.081 1.00 95.06 175 ALA A C 1
ATOM 1276 O O . ALA A 1 175 ? 4.279 -3.974 3.138 1.00 95.06 175 ALA A O 1
ATOM 1277 N N . ALA A 1 176 ? 3.039 -3.628 4.973 1.00 96.12 176 ALA A N 1
ATOM 1278 C CA . ALA A 1 176 ? 3.048 -2.170 4.879 1.00 96.12 176 ALA A CA 1
ATOM 1279 C C . ALA A 1 176 ? 4.474 -1.595 4.936 1.00 96.12 176 ALA A C 1
ATOM 1281 O O . ALA A 1 176 ? 4.824 -0.724 4.136 1.00 96.12 176 ALA A O 1
ATOM 1282 N N . LEU A 1 177 ? 5.322 -2.107 5.838 1.00 94.19 177 LEU A N 1
ATOM 1283 C CA . LEU A 1 177 ? 6.721 -1.681 5.932 1.00 94.19 177 LEU A CA 1
ATOM 1284 C C . LEU A 1 177 ? 7.546 -2.093 4.710 1.00 94.19 177 LEU A C 1
ATOM 1286 O O . LEU A 1 177 ? 8.275 -1.265 4.164 1.00 94.19 177 LEU A O 1
ATOM 1290 N N . ALA A 1 178 ? 7.413 -3.341 4.254 1.00 92.62 178 ALA A N 1
ATOM 1291 C CA . ALA A 1 178 ? 8.112 -3.814 3.061 1.00 92.62 178 ALA A CA 1
ATOM 1292 C C . ALA A 1 178 ? 7.688 -3.021 1.817 1.00 92.62 178 ALA A C 1
ATOM 1294 O O . ALA A 1 178 ? 8.532 -2.563 1.049 1.00 92.62 178 ALA A O 1
ATOM 1295 N N . GLY A 1 179 ? 6.383 -2.791 1.651 1.00 91.88 179 GLY A N 1
ATOM 1296 C CA . GLY A 1 179 ? 5.844 -1.957 0.585 1.00 91.88 179 GLY A CA 1
ATOM 1297 C C . GLY A 1 179 ? 6.429 -0.549 0.632 1.00 91.88 179 GLY A C 1
ATOM 1298 O O . GLY A 1 179 ? 6.915 -0.057 -0.388 1.00 91.88 179 GLY A O 1
ATOM 1299 N N . ARG A 1 180 ? 6.439 0.099 1.804 1.00 91.56 180 ARG A N 1
ATOM 1300 C CA . ARG A 1 180 ? 7.035 1.432 1.967 1.00 91.56 180 ARG A CA 1
ATOM 1301 C C . ARG A 1 180 ? 8.516 1.453 1.589 1.00 91.56 180 ARG A C 1
ATOM 1303 O O . ARG A 1 180 ? 8.922 2.362 0.870 1.00 91.56 180 ARG A O 1
ATOM 1310 N N . ALA A 1 181 ? 9.301 0.455 1.989 1.00 88.94 181 ALA A N 1
ATOM 1311 C CA . ALA A 1 181 ? 10.714 0.363 1.611 1.00 88.94 181 ALA A CA 1
ATOM 1312 C C . ALA A 1 181 ? 10.914 0.293 0.082 1.00 88.94 181 ALA A C 1
ATOM 1314 O O . ALA A 1 181 ? 11.831 0.914 -0.449 1.00 88.94 181 ALA A O 1
ATOM 1315 N N . ARG A 1 182 ? 10.001 -0.368 -0.645 1.00 84.94 182 ARG A N 1
ATOM 1316 C CA . ARG A 1 182 ? 10.013 -0.452 -2.120 1.00 84.94 182 ARG A CA 1
ATOM 1317 C C . ARG A 1 182 ? 9.585 0.839 -2.838 1.00 84.94 182 ARG A C 1
ATOM 1319 O O . ARG A 1 182 ? 9.631 0.889 -4.057 1.00 84.94 182 ARG A O 1
ATOM 1326 N N . SER A 1 183 ? 9.162 1.888 -2.125 1.00 77.44 183 SER A N 1
ATOM 1327 C CA . SER A 1 183 ? 8.673 3.138 -2.745 1.00 77.44 183 SER A CA 1
ATOM 1328 C C . SER A 1 183 ? 9.772 4.086 -3.247 1.00 77.44 183 SER A C 1
ATOM 1330 O O . SER A 1 183 ? 9.452 5.113 -3.848 1.00 77.44 183 SER A O 1
ATOM 1332 N N . ALA A 1 184 ? 11.048 3.787 -2.964 1.00 79.25 184 ALA A N 1
ATOM 1333 C CA . ALA A 1 184 ? 12.177 4.691 -3.210 1.00 79.25 184 ALA A CA 1
ATOM 1334 C C . ALA A 1 184 ? 11.911 6.126 -2.695 1.00 79.25 184 ALA A C 1
ATOM 1336 O O . ALA A 1 184 ? 1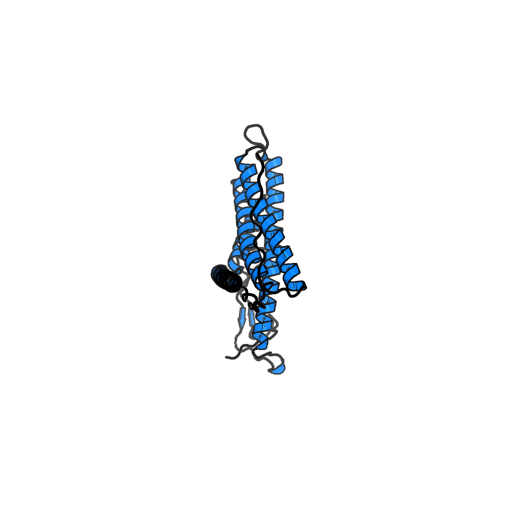2.221 7.108 -3.368 1.00 79.25 184 ALA A O 1
ATOM 1337 N N . GLU A 1 185 ? 11.322 6.235 -1.495 1.00 82.00 185 GLU A N 1
ATOM 1338 C CA . GLU A 1 185 ? 10.656 7.433 -0.956 1.00 82.00 185 GLU A CA 1
ATOM 1339 C C . GLU A 1 185 ? 11.432 8.743 -1.180 1.00 82.00 185 GLU A C 1
ATOM 1341 O O . GLU A 1 185 ? 10.868 9.711 -1.684 1.00 82.00 185 GLU A O 1
ATOM 1346 N N . ALA A 1 186 ? 12.731 8.778 -0.864 1.00 81.69 186 ALA A N 1
ATOM 1347 C CA . ALA A 1 186 ? 13.554 9.980 -1.023 1.00 81.69 186 ALA A CA 1
ATOM 1348 C C . ALA A 1 186 ? 13.651 10.445 -2.488 1.00 81.69 186 ALA A C 1
ATOM 1350 O O . ALA A 1 186 ? 13.462 11.628 -2.779 1.00 81.69 186 ALA A O 1
ATOM 1351 N N . ARG A 1 187 ? 13.891 9.510 -3.414 1.00 84.44 187 ARG A N 1
ATOM 1352 C CA . ARG A 1 187 ? 13.985 9.789 -4.853 1.00 84.44 187 ARG A CA 1
ATOM 1353 C C . ARG A 1 187 ? 12.628 10.218 -5.408 1.00 84.44 187 ARG A C 1
ATOM 1355 O O . ARG A 1 187 ? 12.538 11.244 -6.075 1.00 84.44 187 ARG A O 1
ATOM 1362 N N . SER A 1 188 ? 11.579 9.479 -5.057 1.00 86.94 188 SER A N 1
ATOM 1363 C CA . SER A 1 188 ? 10.192 9.744 -5.452 1.00 86.94 188 SER A CA 1
ATOM 1364 C C . SER A 1 188 ? 9.719 11.130 -4.996 1.00 86.94 188 SER A C 1
ATOM 1366 O O . SER A 1 188 ? 9.151 11.887 -5.780 1.00 86.94 188 SER A O 1
ATOM 1368 N N . ARG A 1 189 ? 10.024 11.525 -3.752 1.00 88.06 189 ARG A N 1
ATOM 1369 C CA . ARG A 1 189 ? 9.710 12.867 -3.232 1.00 88.06 189 ARG A CA 1
ATOM 1370 C C . ARG A 1 189 ? 10.474 13.968 -3.960 1.00 88.06 189 ARG A C 1
ATOM 1372 O O . ARG A 1 189 ? 9.891 15.012 -4.238 1.00 88.06 189 ARG A O 1
ATOM 1379 N N . ALA A 1 190 ? 11.758 13.759 -4.249 1.00 87.44 190 ALA A N 1
ATOM 1380 C CA . ALA A 1 190 ? 12.569 14.743 -4.962 1.00 87.44 190 ALA A CA 1
ATOM 1381 C C . ALA A 1 190 ? 12.046 14.977 -6.390 1.00 87.44 190 ALA A C 1
ATOM 1383 O O . ALA A 1 190 ? 11.877 16.130 -6.789 1.00 87.44 190 ALA A O 1
ATOM 1384 N N . ALA A 1 191 ? 11.724 13.897 -7.110 1.00 86.69 191 ALA A N 1
ATOM 1385 C CA . ALA A 1 191 ? 11.142 13.950 -8.449 1.00 86.69 191 ALA A CA 1
ATOM 1386 C C . ALA A 1 191 ? 9.779 14.658 -8.456 1.00 86.69 191 ALA A C 1
ATOM 1388 O O . ALA A 1 191 ? 9.582 15.608 -9.213 1.00 86.69 191 ALA A O 1
ATOM 1389 N N . LEU A 1 192 ? 8.868 14.273 -7.555 1.00 90.00 192 LEU A N 1
ATOM 1390 C CA . LEU A 1 192 ? 7.554 14.909 -7.451 1.00 90.00 192 LEU A CA 1
ATOM 1391 C C . LEU A 1 192 ? 7.667 16.400 -7.104 1.00 90.00 192 LEU A C 1
ATOM 1393 O O . LEU A 1 192 ? 6.987 17.230 -7.698 1.00 90.00 192 LEU A O 1
ATOM 1397 N N . ALA A 1 193 ? 8.560 16.767 -6.182 1.00 90.81 193 ALA A N 1
ATOM 1398 C CA . ALA A 1 193 ? 8.778 18.167 -5.833 1.00 90.81 193 ALA A CA 1
ATOM 1399 C C . ALA A 1 193 ? 9.335 18.985 -7.011 1.00 90.81 193 ALA A C 1
ATOM 1401 O O . ALA A 1 193 ? 8.976 20.150 -7.161 1.00 90.81 193 ALA A O 1
ATOM 1402 N N . ALA A 1 194 ? 10.206 18.400 -7.839 1.00 89.06 194 ALA A N 1
ATOM 1403 C CA . ALA A 1 194 ? 10.698 19.051 -9.052 1.00 89.06 194 ALA A CA 1
ATOM 1404 C C . ALA A 1 194 ? 9.573 19.269 -10.073 1.00 89.06 194 ALA A C 1
ATOM 1406 O O . ALA A 1 194 ? 9.445 20.375 -10.593 1.00 89.06 194 ALA A O 1
ATOM 1407 N N . HIS A 1 195 ? 8.721 18.264 -10.280 1.00 90.00 195 HIS A N 1
ATOM 1408 C CA . HIS A 1 195 ? 7.562 18.362 -11.166 1.00 90.00 195 HIS A CA 1
ATOM 1409 C C . HIS A 1 195 ? 6.557 19.432 -10.707 1.00 90.00 195 HIS A C 1
ATOM 1411 O O . HIS A 1 195 ? 6.143 20.282 -11.484 1.00 90.00 195 HIS A O 1
ATOM 1417 N N . LEU A 1 196 ? 6.210 19.466 -9.418 1.00 90.44 196 LEU A N 1
ATOM 1418 C CA . LEU A 1 196 ? 5.293 20.486 -8.893 1.00 90.44 196 LEU A CA 1
ATOM 1419 C C . LEU A 1 196 ? 5.859 21.908 -9.039 1.00 90.44 196 LEU A C 1
ATOM 1421 O O . LEU A 1 196 ? 5.108 22.846 -9.302 1.00 90.44 196 LEU A O 1
ATOM 1425 N N . ARG A 1 197 ? 7.183 22.075 -8.907 1.00 92.12 197 ARG A N 1
ATOM 1426 C CA . ARG A 1 197 ? 7.842 23.366 -9.146 1.00 92.12 197 ARG A CA 1
ATOM 1427 C C . ARG A 1 197 ? 7.757 23.799 -10.607 1.00 92.12 197 ARG A C 1
ATOM 1429 O O . ARG A 1 197 ? 7.511 24.980 -10.837 1.00 92.12 197 ARG A O 1
ATOM 1436 N N . SER A 1 198 ? 7.921 22.888 -11.569 1.00 90.12 198 SER A N 1
ATOM 1437 C CA . SER A 1 198 ? 7.801 23.252 -12.988 1.00 90.12 198 SER A CA 1
ATOM 1438 C C . SER A 1 198 ? 6.386 23.728 -13.315 1.00 90.12 198 SER A C 1
ATOM 1440 O O . SER A 1 198 ? 6.234 24.807 -13.871 1.00 90.12 198 SER A O 1
ATOM 1442 N N . LEU A 1 199 ? 5.358 23.023 -12.830 1.00 88.75 199 LEU A N 1
ATOM 1443 C CA . LEU A 1 199 ? 3.960 23.441 -13.004 1.00 88.75 199 LEU A CA 1
ATOM 1444 C C . LEU A 1 199 ? 3.680 24.826 -12.402 1.00 88.75 199 LEU A C 1
ATOM 1446 O O . LEU A 1 199 ? 2.947 25.623 -12.982 1.00 88.75 199 LEU A O 1
ATOM 1450 N N . SER A 1 200 ? 4.265 25.125 -11.237 1.00 86.56 200 SER A N 1
ATOM 1451 C CA . SER A 1 200 ? 4.105 26.439 -10.604 1.00 86.56 200 SER A CA 1
ATOM 1452 C C . SER A 1 200 ? 4.808 27.564 -11.368 1.00 86.56 200 SER A C 1
ATOM 1454 O O . SER A 1 200 ? 4.320 28.690 -11.365 1.00 86.56 200 SER A O 1
ATOM 1456 N N . ALA A 1 201 ? 5.934 27.267 -12.026 1.00 82.81 201 ALA A N 1
ATOM 1457 C CA . ALA A 1 201 ? 6.659 28.231 -12.846 1.00 82.81 201 ALA A CA 1
ATOM 1458 C C . ALA A 1 201 ? 5.909 28.520 -14.155 1.00 82.81 201 ALA A C 1
ATOM 1460 O O . ALA A 1 201 ? 5.784 29.680 -14.543 1.00 82.81 201 ALA A O 1
ATOM 1461 N N . ASP A 1 202 ? 5.340 27.485 -14.776 1.00 75.62 202 ASP A N 1
ATOM 1462 C CA . ASP A 1 202 ? 4.525 27.622 -15.986 1.00 75.62 202 ASP A CA 1
ATOM 1463 C C . ASP A 1 202 ? 3.272 28.469 -15.715 1.00 75.62 202 ASP A C 1
ATOM 1465 O O . ASP A 1 202 ? 2.946 29.367 -16.488 1.00 75.62 202 ASP A O 1
ATOM 1469 N N . ALA A 1 203 ? 2.621 28.264 -14.565 1.00 73.88 203 ALA A N 1
ATOM 1470 C CA . ALA A 1 203 ? 1.462 29.051 -14.141 1.00 73.88 203 ALA A CA 1
ATOM 1471 C C . ALA A 1 203 ? 1.787 30.517 -13.780 1.00 73.88 203 ALA A C 1
ATOM 1473 O O . ALA A 1 203 ? 0.878 31.342 -13.719 1.00 73.88 203 ALA A O 1
ATOM 1474 N N . ALA A 1 204 ? 3.056 30.845 -13.512 1.00 72.75 204 ALA A N 1
ATOM 1475 C CA . ALA A 1 204 ? 3.505 32.191 -13.149 1.00 72.75 204 ALA A CA 1
ATOM 1476 C C . ALA A 1 204 ? 3.946 33.043 -14.357 1.00 72.75 204 ALA A C 1
ATOM 1478 O O . ALA A 1 204 ? 4.278 34.217 -14.181 1.00 72.75 204 ALA A O 1
ATOM 1479 N N . SER A 1 205 ? 3.962 32.481 -15.571 1.00 57.16 205 SER A N 1
ATOM 1480 C CA . SER A 1 205 ? 4.255 33.241 -16.792 1.00 57.16 205 SER A CA 1
ATOM 1481 C C . SER A 1 205 ? 3.063 34.149 -17.140 1.00 57.16 205 SER A C 1
ATOM 1483 O O . SER A 1 205 ? 1.939 33.652 -17.201 1.00 57.16 205 SER A O 1
ATOM 1485 N N . PRO A 1 206 ? 3.259 35.469 -17.333 1.00 58.12 206 PRO A N 1
ATOM 1486 C CA . PRO A 1 206 ? 2.155 36.389 -17.587 1.00 58.12 206 PRO A CA 1
ATOM 1487 C C . PRO A 1 206 ? 1.498 36.107 -18.945 1.00 58.12 206 PRO A C 1
ATOM 1489 O O . PRO A 1 206 ? 2.186 35.866 -19.937 1.00 58.12 206 PRO A O 1
ATOM 1492 N N . ASP A 1 207 ? 0.165 36.169 -18.961 1.00 56.38 207 ASP A N 1
ATOM 1493 C CA . ASP A 1 207 ? -0.681 36.165 -20.160 1.00 56.38 207 ASP A CA 1
ATOM 1494 C C . ASP A 1 207 ? -0.129 37.199 -21.164 1.00 56.38 207 ASP A C 1
ATOM 1496 O O . ASP A 1 207 ? 0.156 38.330 -20.742 1.00 56.38 207 ASP A O 1
ATOM 1500 N N . PRO A 1 208 ? 0.095 36.867 -22.453 1.00 56.78 208 PRO A N 1
ATOM 1501 C CA . PRO A 1 208 ? 0.501 37.871 -23.425 1.00 56.78 208 PRO A CA 1
ATOM 1502 C C . PRO A 1 208 ? -0.580 38.949 -23.453 1.00 56.78 208 PRO A C 1
ATOM 1504 O O . PRO A 1 208 ? -1.725 38.691 -23.821 1.00 56.78 208 PRO A O 1
ATOM 1507 N N . THR A 1 209 ? -0.220 40.155 -23.007 1.00 55.25 209 THR A N 1
ATOM 1508 C CA . THR A 1 209 ? -1.095 41.327 -23.051 1.00 55.25 209 THR A CA 1
ATOM 1509 C C . THR A 1 209 ? -1.721 41.410 -24.441 1.00 55.25 209 THR A C 1
ATOM 1511 O O . THR A 1 209 ? -0.961 41.364 -25.411 1.00 55.25 209 THR A O 1
ATOM 1514 N N . PRO A 1 210 ? -3.056 41.519 -24.577 1.00 51.72 210 PRO A N 1
ATOM 1515 C CA . PRO A 1 210 ? -3.659 41.661 -25.892 1.00 51.72 210 PRO A CA 1
ATOM 1516 C C . PRO A 1 210 ? -3.078 42.925 -26.522 1.00 51.72 210 PRO A C 1
ATOM 1518 O O . PRO A 1 210 ? -3.138 43.996 -25.912 1.00 51.72 210 PRO A O 1
ATOM 1521 N N . ASP A 1 211 ? -2.457 42.775 -27.694 1.00 42.16 211 ASP A N 1
ATOM 1522 C CA . ASP A 1 211 ? -1.856 43.876 -28.438 1.00 42.16 211 ASP A CA 1
ATOM 1523 C C . ASP A 1 211 ? -2.870 45.014 -28.538 1.00 42.16 211 ASP A C 1
ATOM 1525 O O . ASP A 1 211 ? -3.922 44.903 -29.172 1.00 42.16 211 ASP A O 1
ATOM 1529 N N . GLY A 1 212 ? -2.558 46.110 -27.850 1.00 45.31 212 GLY A N 1
ATOM 1530 C CA . GLY A 1 212 ? -3.337 47.331 -27.872 1.00 45.31 212 GLY A CA 1
ATOM 1531 C C . GLY A 1 212 ? -3.210 48.002 -29.231 1.00 45.31 212 GLY A C 1
ATOM 1532 O O . GLY A 1 212 ? -2.533 49.019 -29.356 1.00 45.31 212 GLY A O 1
ATOM 1533 N N . SER A 1 213 ? -3.899 47.483 -30.248 1.00 45.19 213 SER A N 1
ATOM 1534 C CA . SER A 1 213 ? -4.282 48.283 -31.407 1.00 45.19 213 SER A CA 1
ATOM 1535 C C . SER A 1 213 ? -5.429 49.202 -30.982 1.00 45.19 213 SER A C 1
ATOM 1537 O O . SER A 1 213 ? -6.605 48.928 -31.219 1.00 45.19 213 SER A O 1
ATOM 1539 N N . SER A 1 214 ? -5.073 50.283 -30.289 1.00 42.25 214 SER A N 1
ATOM 1540 C CA . SER A 1 214 ? -5.958 51.418 -30.050 1.00 42.25 214 SER A CA 1
ATOM 1541 C C . SER A 1 214 ? -6.177 52.144 -31.379 1.00 42.25 214 SER A C 1
ATOM 1543 O O . SER A 1 214 ? -5.303 52.868 -31.857 1.00 42.25 214 SER A O 1
ATOM 1545 N N . SER A 1 215 ? -7.329 51.905 -32.006 1.00 40.28 215 SER A N 1
ATOM 1546 C CA . SER A 1 215 ? -7.875 52.775 -33.044 1.00 40.28 215 SER A CA 1
ATOM 1547 C C . SER A 1 215 ? -8.414 54.046 -32.386 1.00 40.28 215 SER A C 1
ATOM 1549 O O . SER A 1 215 ? -9.288 53.971 -31.521 1.00 40.28 215 SER A O 1
ATOM 1551 N N . ALA A 1 216 ? -7.903 55.200 -32.805 1.00 42.34 216 ALA A N 1
ATOM 1552 C CA . ALA A 1 216 ? -8.485 56.506 -32.514 1.00 42.34 216 ALA A CA 1
ATOM 1553 C C . ALA A 1 216 ? -9.928 56.590 -33.045 1.00 42.34 216 ALA A C 1
ATOM 1555 O O . ALA A 1 216 ? -10.158 56.151 -34.171 1.00 42.34 216 ALA A O 1
ATOM 1556 N N . ASP A 1 217 ? -10.881 57.104 -32.252 1.00 38.62 217 ASP A N 1
ATOM 1557 C CA . ASP A 1 217 ? -11.488 58.448 -32.419 1.00 38.62 217 ASP A CA 1
ATOM 1558 C C . ASP A 1 217 ? -12.590 58.738 -31.347 1.00 38.62 217 ASP A C 1
ATOM 1560 O O . ASP A 1 217 ? -12.814 57.871 -30.498 1.00 38.62 217 ASP A O 1
ATOM 1564 N N . PRO A 1 218 ? -13.202 59.949 -31.244 1.00 50.12 218 PRO A N 1
ATOM 1565 C CA . PRO A 1 218 ? -13.187 60.732 -30.004 1.00 50.12 218 PRO A CA 1
ATOM 1566 C C . PRO A 1 218 ? -14.577 61.062 -29.403 1.00 50.12 218 PRO A C 1
ATOM 1568 O O . PRO A 1 218 ? -15.617 60.741 -29.961 1.00 50.12 218 PRO A O 1
ATOM 1571 N N . GLU A 1 219 ? -14.537 61.746 -28.251 1.00 37.28 219 GLU A N 1
ATOM 1572 C CA . GLU A 1 219 ? -15.579 62.570 -27.604 1.00 37.28 219 GLU A CA 1
ATOM 1573 C C . GLU A 1 219 ? -16.998 62.008 -27.384 1.00 37.28 219 GLU A C 1
ATOM 1575 O O . GLU A 1 219 ? -17.793 61.854 -28.302 1.00 37.28 219 GLU A O 1
ATOM 1580 N N . LEU A 1 220 ? -17.391 61.938 -26.104 1.00 32.41 220 LEU A N 1
ATOM 1581 C CA . LEU A 1 220 ? -18.730 62.345 -25.656 1.00 32.41 220 LEU A CA 1
ATOM 1582 C C . LEU A 1 220 ? -18.691 62.708 -24.163 1.00 32.41 220 LEU A C 1
ATOM 1584 O O . LEU A 1 220 ? -18.823 61.869 -23.273 1.00 32.41 220 LEU A O 1
ATOM 1588 N N . THR A 1 221 ? -18.496 64.000 -23.901 1.00 33.41 221 THR A N 1
ATOM 1589 C CA . THR A 1 221 ? -18.723 64.625 -22.594 1.00 33.41 221 THR A CA 1
ATOM 1590 C C . THR A 1 221 ? -20.221 64.866 -22.430 1.00 33.41 221 THR A C 1
ATOM 1592 O O . THR A 1 221 ? -20.811 65.625 -23.195 1.00 33.41 221 THR A O 1
ATOM 1595 N N . LEU A 1 222 ? -20.840 64.266 -21.411 1.00 30.64 222 LEU A N 1
ATOM 1596 C CA . LEU A 1 222 ? -22.190 64.618 -20.968 1.00 30.64 222 LEU A CA 1
ATOM 1597 C C . LEU A 1 222 ? -22.174 64.840 -19.454 1.00 30.64 222 LEU A C 1
ATOM 1599 O O . LEU A 1 222 ? -22.116 63.910 -18.652 1.00 30.64 222 LEU A O 1
ATOM 1603 N N . VAL A 1 223 ? -22.175 66.124 -19.093 1.00 36.00 223 VAL A N 1
ATOM 1604 C CA . VAL A 1 223 ? -22.327 66.640 -17.732 1.00 36.00 223 VAL A CA 1
ATOM 1605 C C . VAL A 1 223 ? -23.761 66.387 -17.268 1.00 36.00 223 VAL A C 1
ATOM 1607 O O . VAL A 1 223 ? -24.723 66.688 -17.974 1.00 36.00 223 VAL A O 1
ATOM 1610 N N . GLN A 1 224 ? -23.885 65.811 -16.074 1.00 33.72 224 GLN A N 1
ATOM 1611 C CA . GLN A 1 224 ? -25.145 65.458 -15.431 1.00 33.72 224 GLN A CA 1
ATOM 1612 C C . GLN A 1 224 ? -26.003 66.691 -15.117 1.00 33.72 224 GLN A C 1
ATOM 1614 O O . GLN A 1 224 ? -25.559 67.620 -14.444 1.00 33.72 224 GLN A O 1
ATOM 1619 N N . GLY A 1 225 ? -27.270 66.647 -15.534 1.00 29.27 225 GLY A N 1
ATOM 1620 C CA . GLY A 1 225 ? -28.341 67.447 -14.952 1.00 29.27 225 GLY A CA 1
ATOM 1621 C C . GLY A 1 225 ? -28.928 66.725 -13.739 1.00 29.27 225 GLY A C 1
ATOM 1622 O O . GLY A 1 225 ? -29.459 65.624 -13.875 1.00 29.27 225 GLY A O 1
ATOM 1623 N N . GLY A 1 226 ? -28.842 67.347 -12.565 1.00 34.03 226 GLY A N 1
ATOM 1624 C CA . GLY A 1 226 ? -29.526 66.921 -11.347 1.00 34.03 226 GLY A CA 1
ATOM 1625 C C . GLY A 1 226 ? -30.414 68.048 -10.834 1.00 34.03 226 GLY A C 1
ATOM 1626 O O . GLY A 1 226 ? -29.918 69.056 -10.344 1.00 34.03 226 GLY A O 1
ATOM 1627 N N . VAL A 1 227 ? -31.730 67.874 -10.971 1.00 35.34 227 VAL A N 1
ATOM 1628 C CA . VAL A 1 227 ? -32.756 68.691 -10.316 1.00 35.34 227 VAL A CA 1
ATOM 1629 C C . VAL A 1 227 ? -33.173 67.975 -9.034 1.00 35.34 227 VAL A C 1
ATOM 1631 O O . VAL A 1 227 ? -33.920 67.000 -9.100 1.00 35.34 227 VAL A O 1
ATOM 1634 N N . ARG A 1 228 ? -32.667 68.463 -7.900 1.00 35.94 228 ARG A N 1
ATOM 1635 C CA . ARG A 1 228 ? -33.330 68.752 -6.610 1.00 35.94 228 ARG A CA 1
ATOM 1636 C C . ARG A 1 228 ? -32.288 68.839 -5.506 1.00 35.94 228 ARG A C 1
ATOM 1638 O O . ARG A 1 228 ? -31.501 67.881 -5.371 1.00 35.94 228 ARG A O 1
#